Protein 7ANH (pdb70)

Organism: Campylobacter jejuni (NCBI:txid197)

Sequence (347 aa):
GMQKDSKIYIAGHSGLVGSAILNELKQQGYKNLVFKTHFELDLTNQKAVADFFEREKPEYVILAAAKAGGILANNTYRADFIYQNLMIECNVIHNAYLHKVKKLLFIASTTVYPKNATLPTSEEQMLSGDLEYTNKPYAIAKISGLMLCESYNLQYNTNFIAITPTNLYGNNDKFDLEKSHVLPGILRKMHLAKLLNEKRYEDLLNDLKFDSIEEAKNYLKKFGVDKDNVEIWGSGKPTREFLHSQDLANACLFIMNNIDFKDLKSIEIINTHLNIGPHKNITIKELAELIKNIVGFKGKLVFNLNRMQKFTDCSKIHSLGWKHKIELEDGIKMMYKWYLKEQNIRQ

Secondary structure (DSSP, 8-state):
---TTS-EEEES-SSHHHHHHHHHHHHTT---EE---TTT--TT-HHHHHHHHHHH--SEEEE-------HHHHHH-HHHHHHHHHHHHHHHHHHHHHTT-SEEEEE--GGGS-TTPPSSB-GGGTTSSPPPSTTHHHHHHHHHHHHHHHHHHHHH---EEEEEE-SEE-SS----SSS--HHHHHHHHHHHHHHHHTT-HHHHHHHHT-S-HHHHHHHHHTTTB-SSEEEEES-S--EE--EEHHHHHHHHHHHHHH--HHHH---------EEES-S--EEHHHHHHHHHHHHT--SEEEEES------B--HHHHHTT------HHHHHHHHHHHHHHHHT---

Foldseek 3Di:
DADLAAAEEEEPLPPLQNVLQVVVNVVVRRDRYHYDDCVQAVLLDLVRLLVVCVVRLGQEYEYPDAPDDDLVCLQPVVVCRQSSLLSSLCNNLVSCVVSVRQEYEYEAAPQQAAQPADPPAELVRGPVHHGDDSNVRNNVSVVVSVCSQVVCCVPPVHWYAYAHEYAEDELPFDLPCVDGDLQSNLLVLLLLLQCQLVVVVVLLCLLVVHDDPVVSQVVSVVQQHHNAEREDEAPQAAKGFYDYSNLVSVLVVCCVVQNTQVLQADVPGDSSHAYGGQQDMDTRVVSSVLSNVLSVRDHDYHYHNHDGYYGHHRVSSVVRPGHGDADPSNRSNVSVVSSCVVSVHDD

Radius of gyration: 21.81 Å; Cα contacts (8 Å, |Δi|>4): 616; chains: 1; bounding box: 42×55×60 Å

Solvent-accessible surface area: 16995 Å² total; per-residue (Å²): 79,9,112,108,106,5,45,0,3,0,1,22,28,95,41,66,30,0,41,18,0,26,87,15,0,139,129,68,18,6,165,62,30,19,79,70,54,123,199,109,15,52,20,31,66,128,155,32,0,33,66,12,0,102,203,38,88,3,52,16,0,0,1,18,14,40,83,60,41,49,137,126,19,15,65,80,105,56,76,61,2,52,125,50,2,55,53,13,3,53,7,0,0,74,6,0,67,96,27,149,13,118,9,0,0,1,9,6,28,14,25,0,18,11,136,133,23,101,73,67,11,29,6,108,36,16,116,82,36,105,23,50,130,28,39,57,16,32,0,71,0,4,20,36,0,7,81,38,1,12,51,33,7,84,130,96,136,21,30,3,2,5,0,0,4,4,64,40,5,1,46,107,24,138,19,58,24,104,143,40,131,44,1,2,11,12,1,27,17,0,0,0,0,5,0,6,40,64,143,36,48,150,27,0,40,60,2,17,149,57,130,34,65,124,96,0,85,89,65,1,123,124,17,16,2,44,108,60,46,0,36,8,102,8,45,1,150,41,11,52,2,22,2,16,11,99,3,0,0,28,0,0,2,47,0,3,43,85,1,37,14,150,61,14,99,146,202,152,41,108,11,11,5,0,0,0,0,13,59,112,38,23,30,14,96,90,0,0,83,47,0,50,112,26,0,30,6,146,14,132,22,53,36,51,138,115,196,120,104,41,45,3,20,0,59,49,0,39,92,47,56,11,130,26,147,40,83,36,79,78,0,0,90,115,0,3,134,100,6,10,170,108,26,131,9,176,98

B-factor: mean 26.18, std 12.93, range [8.2, 91.53]

InterPro domains:
  IPR001509 NAD-dependent epimerase/dehydratase [PF01370] (7-261)
  IPR028614 GDP-L-fucose synthase/GDP-L-colitose synthase [MF_00956] (4-346)
  IPR028614 GDP-L-fucose synthase/GDP-L-colitose synthase [cd05239] (6-345)
  IPR036291 NAD(P)-binding domain superfamily [SSF51735] (2-349)

Nearest PDB structures (foldseek):
  7anh-assembly1_A-2  TM=1.003E+00  e=5.321E-72  Campylobacter jejuni
  7anc-assembly1_A  TM=9.694E-01  e=5.253E-46  Campylobacter jejuni
  7m13-assembly1_A  TM=9.794E-01  e=2.958E-45  Campylobacter jejuni subsp. jejuni NCTC 11168 = ATCC 700819
  8ewu-assembly1_A  TM=8.520E-01  e=8.343E-45  Campylobacter jejuni
  8du0-assembly1_A  TM=8.940E-01  e=1.438E-29  Brucella ovis

Structure (mmCIF, N/CA/C/O backbone):
data_7ANH
#
_entry.id   7ANH
#
_cell.length_a   131.801
_cell.length_b   131.801
_cell.length_c   50.170
_cell.angle_alpha   90.000
_cell.angle_beta   90.000
_cell.angle_gamma   90.000
#
_symmetry.space_group_name_H-M   'P 42 21 2'
#
loop_
_entity.id
_entity.type
_entity.pdbx_description
1 polymer 'GDP-L-fucose synthase'
2 water water
#
loop_
_atom_site.group_PDB
_atom_site.id
_atom_site.type_symbol
_atom_site.label_atom_id
_atom_site.label_alt_id
_atom_site.label_comp_id
_atom_site.label_asym_id
_atom_site.label_entity_id
_atom_site.label_seq_id
_atom_site.pdbx_PDB_ins_code
_atom_site.Cartn_x
_atom_site.Cartn_y
_atom_site.Cartn_z
_atom_site.occupancy
_atom_site.B_iso_or_equiv
_atom_site.auth_seq_id
_atom_site.auth_comp_id
_atom_site.auth_asym_id
_atom_site.auth_atom_id
_atom_site.pdbx_PDB_model_num
ATOM 1 N N . GLY A 1 1 ? 65.943 33.034 -19.466 1.00 47.51 1 GLY A N 1
ATOM 2 C CA . GLY A 1 1 ? 66.459 32.641 -18.126 1.00 44.39 1 GLY A CA 1
ATOM 3 C C . GLY A 1 1 ? 67.415 33.670 -17.576 1.00 44.54 1 GLY A C 1
ATOM 4 O O . GLY A 1 1 ? 67.923 34.522 -18.310 1.00 43.10 1 GLY A O 1
ATOM 5 N N . MET A 1 2 ? 67.707 33.557 -16.292 1.00 38.34 2 MET A N 1
ATOM 6 C CA . MET A 1 2 ? 68.694 34.413 -15.678 1.00 36.78 2 MET A CA 1
ATOM 7 C C . MET A 1 2 ? 70.099 33.876 -15.997 1.00 41.43 2 MET A C 1
ATOM 8 O O . MET A 1 2 ? 70.324 32.692 -15.806 1.00 40.62 2 MET A O 1
ATOM 13 N N . GLN A 1 3 ? 71.038 34.751 -16.404 1.00 46.13 3 GLN A N 1
ATOM 14 C CA . GLN A 1 3 ? 72.461 34.383 -16.603 1.00 44.09 3 GLN A CA 1
ATOM 15 C C . GLN A 1 3 ? 73.153 34.435 -15.306 1.00 43.23 3 GLN A C 1
ATOM 16 O O . GLN A 1 3 ? 72.754 35.174 -14.420 1.00 41.80 3 GLN A O 1
ATOM 22 N N . LYS A 1 4 ? 74.297 33.779 -15.255 1.00 45.72 4 LYS A N 1
ATOM 23 C CA . LYS A 1 4 ? 75.077 33.628 -14.024 1.00 44.16 4 LYS A CA 1
ATOM 24 C C . LYS A 1 4 ? 75.622 34.953 -13.553 1.00 41.15 4 LYS A C 1
ATOM 25 O O . LYS A 1 4 ? 75.783 35.182 -12.346 1.00 43.56 4 LYS A O 1
ATOM 31 N N . ASP A 1 5 ? 75.919 35.818 -14.512 1.00 40.19 5 ASP A N 1
ATOM 32 C CA . ASP A 1 5 ? 76.358 37.181 -14.229 1.00 40.33 5 ASP A CA 1
ATOM 33 C C . ASP A 1 5 ? 75.236 38.214 -14.120 1.00 39.98 5 ASP A C 1
ATOM 34 O O . ASP A 1 5 ? 75.508 39.378 -13.731 1.00 41.41 5 ASP A O 1
ATOM 39 N N . SER A 1 6 ? 73.992 37.835 -14.430 1.00 38.16 6 SER A N 1
ATOM 40 C CA . SER A 1 6 ? 72.825 38.743 -14.177 1.00 35.21 6 SER A CA 1
ATOM 41 C C . SER A 1 6 ? 72.821 39.263 -12.744 1.00 30.63 6 SER A C 1
ATOM 42 O O . SER A 1 6 ? 73.101 38.529 -11.809 1.00 30.81 6 SER A O 1
ATOM 45 N N . LYS A 1 7 ? 72.499 40.543 -12.580 1.00 32.61 7 LYS A N 1
ATOM 46 C CA . LYS A 1 7 ? 72.412 41.171 -11.236 1.00 30.34 7 LYS A CA 1
ATOM 47 C C . LYS A 1 7 ? 71.016 40.912 -10.662 1.00 26.69 7 LYS A C 1
ATOM 48 O O . LYS A 1 7 ? 70.024 41.266 -11.260 1.00 25.19 7 LYS A O 1
ATOM 54 N N . ILE A 1 8 ? 70.984 40.247 -9.513 1.00 26.57 8 ILE A N 1
ATOM 55 C CA . ILE A 1 8 ? 69.779 39.716 -8.895 1.00 24.32 8 ILE A CA 1
ATOM 56 C C . ILE A 1 8 ? 69.692 40.318 -7.547 1.00 23.43 8 ILE A C 1
ATOM 57 O O . ILE A 1 8 ? 70.513 40.020 -6.730 1.00 27.31 8 ILE A O 1
ATOM 62 N N . TYR A 1 9 ? 68.694 41.153 -7.296 1.00 23.66 9 TYR A N 1
ATOM 63 C CA . TYR A 1 9 ? 68.505 41.734 -5.994 1.00 22.90 9 TYR A CA 1
ATOM 64 C C . TYR A 1 9 ? 67.575 40.800 -5.187 1.00 23.57 9 TYR A C 1
ATOM 65 O O . TYR A 1 9 ? 66.425 40.546 -5.584 1.00 24.61 9 TYR A O 1
ATOM 74 N N . ILE A 1 10 ? 68.050 40.350 -4.028 1.00 23.22 10 ILE A N 1
ATOM 75 C CA . ILE A 1 10 ? 67.218 39.597 -3.087 1.00 25.34 10 ILE A CA 1
ATOM 76 C C . ILE A 1 10 ? 66.876 40.484 -1.901 1.00 23.70 10 ILE A C 1
ATOM 77 O O . ILE A 1 10 ? 67.736 40.764 -1.083 1.00 26.83 10 ILE A O 1
ATOM 82 N N . ALA A 1 11 ? 65.612 40.922 -1.838 1.00 23.89 11 ALA A N 1
ATOM 83 C CA . ALA A 1 11 ? 65.096 41.720 -0.722 1.00 24.18 11 ALA A CA 1
ATOM 84 C C . ALA A 1 11 ? 64.569 40.795 0.369 1.00 25.55 11 ALA A C 1
ATOM 85 O O . ALA A 1 11 ? 63.725 39.939 0.067 1.00 23.52 11 ALA A O 1
ATOM 87 N N . GLY A 1 12 ? 64.972 41.044 1.622 1.00 25.48 12 GLY A N 1
ATOM 88 C CA . GLY A 1 12 ? 64.634 40.217 2.776 1.00 26.71 12 GLY A CA 1
ATOM 89 C C . GLY A 1 12 ? 65.486 38.965 2.740 1.00 31.82 12 GLY A C 1
ATOM 90 O O . GLY A 1 12 ? 64.971 37.843 2.667 1.00 32.77 12 GLY A O 1
ATOM 91 N N . HIS A 1 13 ? 66.797 39.160 2.744 1.00 32.93 13 HIS A N 1
ATOM 92 C CA . HIS A 1 13 ? 67.740 38.068 2.450 1.00 33.66 13 HIS A CA 1
ATOM 93 C C . HIS A 1 13 ? 68.135 37.257 3.676 1.00 33.38 13 HIS A C 1
ATOM 94 O O . HIS A 1 13 ? 68.777 36.209 3.534 1.00 31.51 13 HIS A O 1
ATOM 101 N N . SER A 1 14 ? 67.783 37.753 4.864 1.00 34.78 14 SER A N 1
ATOM 102 C CA . SER A 1 14 ? 68.181 37.128 6.112 1.00 36.86 14 SER A CA 1
ATOM 103 C C . SER A 1 14 ? 67.164 36.171 6.723 1.00 44.48 14 SER A C 1
ATOM 104 O O . SER A 1 14 ? 67.572 35.314 7.511 1.00 47.30 14 SER A O 1
ATOM 107 N N . GLY A 1 15 ? 65.874 36.279 6.357 1.00 42.90 15 GLY A N 1
ATOM 108 C CA . GLY A 1 15 ? 64.817 35.382 6.886 1.00 42.45 15 GLY A CA 1
ATOM 109 C C . GLY A 1 15 ? 65.070 33.964 6.425 1.00 40.42 15 GLY A C 1
ATOM 110 O O . GLY A 1 15 ? 65.970 33.768 5.630 1.00 39.44 15 GLY A O 1
ATOM 111 N N . LEU A 1 16 ? 64.301 32.988 6.922 1.00 36.84 16 LEU A N 1
ATOM 112 C CA . LEU A 1 16 ? 64.368 31.578 6.463 1.00 36.62 16 LEU A CA 1
ATOM 113 C C . LEU A 1 16 ? 64.196 31.451 4.955 1.00 30.36 16 LEU A C 1
ATOM 114 O O . LEU A 1 16 ? 64.867 30.651 4.314 1.00 30.77 16 LEU A O 1
ATOM 119 N N . VAL A 1 17 ? 63.321 32.261 4.386 1.00 27.09 17 VAL A N 1
ATOM 120 C CA . VAL A 1 17 ? 63.117 32.221 2.951 1.00 25.80 17 VAL A CA 1
ATOM 121 C C . VAL A 1 17 ? 64.290 32.785 2.159 1.00 24.98 17 VAL A C 1
ATOM 122 O O . VAL A 1 17 ? 64.819 32.119 1.296 1.00 22.30 17 VAL A O 1
ATOM 126 N N . GLY A 1 18 ? 64.641 34.040 2.465 1.00 28.53 18 GLY A N 1
ATOM 127 C CA . GLY A 1 18 ? 65.746 34.772 1.846 1.00 27.88 18 GLY A CA 1
ATOM 128 C C . GLY A 1 18 ? 67.025 33.991 1.900 1.00 29.12 18 GLY A C 1
ATOM 129 O O . GLY A 1 18 ? 67.694 33.844 0.892 1.00 30.09 18 GLY A O 1
ATOM 130 N N . SER A 1 19 ? 67.337 33.452 3.067 1.00 26.52 19 SER A N 1
ATOM 131 C CA . SER A 1 19 ? 68.509 32.584 3.248 1.00 27.41 19 SER A CA 1
ATOM 132 C C . SER A 1 19 ? 68.564 31.374 2.375 1.00 26.33 19 SER A C 1
ATOM 133 O O . SER A 1 19 ? 69.571 31.152 1.679 1.00 28.74 19 SER A O 1
ATOM 136 N N . ALA A 1 20 ? 67.512 30.566 2.429 1.00 25.32 20 ALA A N 1
ATOM 137 C CA . ALA A 1 20 ? 67.391 29.387 1.546 1.00 24.02 20 ALA A CA 1
ATOM 138 C C . ALA A 1 20 ? 67.611 29.820 0.105 1.00 20.63 20 ALA A C 1
ATOM 139 O O . ALA A 1 20 ? 68.281 29.148 -0.680 1.00 20.42 20 ALA A O 1
ATOM 141 N N . ILE A 1 21 ? 67.024 30.952 -0.259 1.00 20.54 21 ILE A N 1
ATOM 142 C CA . ILE A 1 21 ? 67.160 31.394 -1.644 1.00 24.18 21 ILE A CA 1
ATOM 143 C C . ILE A 1 21 ? 68.573 31.820 -1.994 1.00 23.26 21 ILE A C 1
ATOM 144 O O . ILE A 1 21 ? 69.043 31.544 -3.120 1.00 18.15 21 ILE A O 1
ATOM 149 N N . LEU A 1 22 ? 69.230 32.508 -1.079 1.00 26.32 22 LEU A N 1
ATOM 150 C CA . LEU A 1 22 ? 70.620 32.945 -1.348 1.00 30.46 22 LEU A CA 1
ATOM 151 C C . LEU A 1 22 ? 71.500 31.745 -1.517 1.00 30.55 22 LEU A C 1
ATOM 152 O O . LEU A 1 22 ? 72.315 31.715 -2.432 1.00 29.48 22 LEU A O 1
ATOM 157 N N . ASN A 1 23 ? 71.296 30.761 -0.648 1.00 29.42 23 ASN A N 1
ATOM 158 C CA . ASN A 1 23 ? 72.014 29.492 -0.743 1.00 30.14 23 ASN A CA 1
ATOM 159 C C . ASN A 1 23 ? 71.825 28.799 -2.082 1.00 28.39 23 ASN A C 1
ATOM 160 O O . ASN A 1 23 ? 72.776 28.375 -2.713 1.00 29.09 23 ASN A O 1
ATOM 165 N N . GLU A 1 24 ? 70.588 28.692 -2.529 1.00 23.62 24 GLU A N 1
ATOM 166 C CA . GLU A 1 24 ? 70.334 27.996 -3.754 1.00 25.00 24 GLU A CA 1
ATOM 167 C C . GLU A 1 24 ? 70.873 28.754 -4.964 1.00 23.31 24 GLU A C 1
ATOM 168 O O . GLU A 1 24 ? 71.222 28.145 -5.980 1.00 22.87 24 GLU A O 1
ATOM 174 N N . LEU A 1 25 ? 70.853 30.087 -4.899 1.00 24.83 25 LEU A N 1
ATOM 175 C CA . LEU A 1 25 ? 71.489 30.932 -5.936 1.00 24.91 25 LEU A CA 1
ATOM 176 C C . LEU A 1 25 ? 72.980 30.643 -6.022 1.00 25.95 25 LEU A C 1
ATOM 177 O O . LEU A 1 25 ? 73.504 30.447 -7.130 1.00 26.45 25 LEU A O 1
ATOM 182 N N . LYS A 1 26 ? 73.628 30.560 -4.875 1.00 28.44 26 LYS A N 1
ATOM 183 C CA . LYS A 1 26 ? 75.015 30.126 -4.837 1.00 33.33 26 LYS A CA 1
ATOM 184 C C . LYS A 1 26 ? 75.213 28.725 -5.411 1.00 33.75 26 LYS A C 1
ATOM 185 O O . LYS A 1 26 ? 75.984 28.548 -6.314 1.00 30.34 26 LYS A O 1
ATOM 191 N N . GLN A 1 27 ? 74.453 27.738 -4.944 1.00 38.37 27 GLN A N 1
ATOM 192 C CA . GLN A 1 27 ? 74.505 26.404 -5.523 1.00 34.43 27 GLN A CA 1
ATOM 193 C C . GLN A 1 27 ? 74.428 26.403 -7.066 1.00 33.49 27 GLN A C 1
ATOM 194 O O . GLN A 1 27 ? 75.137 25.656 -7.710 1.00 33.97 27 GLN A O 1
ATOM 200 N N . GLN A 1 28 ? 73.540 27.188 -7.665 1.00 30.94 28 GLN A N 1
ATOM 201 C CA . GLN A 1 28 ? 73.370 27.131 -9.101 1.00 29.27 28 GLN A CA 1
ATOM 202 C C . GLN A 1 28 ? 74.336 28.015 -9.904 1.00 31.21 28 GLN A C 1
ATOM 203 O O . GLN A 1 28 ? 74.241 28.058 -11.124 1.00 33.98 28 GLN A O 1
ATOM 209 N N . GLY A 1 29 ? 75.282 28.679 -9.251 1.00 29.16 29 GLY A N 1
ATOM 210 C CA . GLY A 1 29 ? 76.297 29.472 -9.946 1.00 33.23 29 GLY A CA 1
ATOM 211 C C . GLY A 1 29 ? 76.076 30.970 -10.102 1.00 35.97 29 GLY A C 1
ATOM 212 O O . GLY A 1 29 ? 76.788 31.630 -10.878 1.00 36.59 29 GLY A O 1
ATOM 213 N N . TYR A 1 30 ? 75.123 31.539 -9.366 1.00 33.54 30 TYR A N 1
ATOM 214 C CA . TYR A 1 30 ? 74.848 32.977 -9.495 1.00 32.74 30 TYR A CA 1
ATOM 215 C C . TYR A 1 30 ? 75.777 33.746 -8.604 1.00 33.41 30 TYR A C 1
ATOM 216 O O . TYR A 1 30 ? 75.669 33.627 -7.427 1.00 37.59 30 TYR A O 1
ATOM 225 N N . LYS A 1 31 ? 76.651 34.561 -9.184 1.00 37.40 31 LYS A N 1
ATOM 226 C CA . LYS A 1 31 ? 77.597 35.381 -8.407 1.00 44.68 31 LYS A CA 1
ATOM 227 C C . LYS A 1 31 ? 77.087 36.778 -8.139 1.00 37.28 31 LYS A C 1
ATOM 228 O O . LYS A 1 31 ? 77.315 37.318 -7.073 1.00 45.32 31 LYS A O 1
ATOM 234 N N . ASN A 1 32 ? 76.405 37.362 -9.101 1.00 34.52 32 ASN A N 1
ATOM 235 C CA . ASN A 1 32 ? 76.142 38.803 -9.086 1.00 29.68 32 ASN A CA 1
ATOM 236 C C . ASN A 1 32 ? 74.875 39.127 -8.272 1.00 27.53 32 ASN A C 1
ATOM 237 O O . ASN A 1 32 ? 73.819 39.434 -8.806 1.00 24.03 32 ASN A O 1
ATOM 242 N N . LEU A 1 33 ? 75.044 39.055 -6.954 1.00 27.91 33 LEU A N 1
ATOM 243 C CA . LEU A 1 33 ? 73.960 39.097 -5.990 1.00 28.54 33 LEU A CA 1
ATOM 244 C C . LEU A 1 33 ? 73.996 40.362 -5.176 1.00 30.74 33 LEU A C 1
ATOM 245 O O . LEU A 1 33 ? 75.024 40.632 -4.638 1.00 29.73 33 LEU A O 1
ATOM 250 N N . VAL A 1 34 ? 72.865 41.097 -5.051 1.00 31.68 34 VAL A N 1
ATOM 251 C CA . VAL A 1 34 ? 72.736 42.244 -4.151 1.00 31.21 34 VAL A CA 1
ATOM 252 C C . VAL A 1 34 ? 71.646 42.011 -3.109 1.00 31.97 34 VAL A C 1
ATOM 253 O O . VAL A 1 34 ? 70.618 41.416 -3.381 1.00 34.37 34 VAL A O 1
ATOM 257 N N . PHE A 1 35 ? 71.842 42.570 -1.928 1.00 32.08 35 PHE A N 1
ATOM 258 C CA . PHE A 1 35 ? 70.884 42.458 -0.847 1.00 30.89 35 PHE A CA 1
ATOM 259 C C . PHE A 1 35 ? 71.310 43.437 0.219 1.00 32.45 35 PHE A C 1
ATOM 260 O O . PHE A 1 35 ? 72.473 43.758 0.311 1.00 35.43 35 PHE A O 1
ATOM 268 N N . LYS A 1 36 ? 70.371 43.935 1.001 1.00 31.86 36 LYS A N 1
ATOM 269 C CA . LYS A 1 36 ? 70.668 44.887 2.056 1.00 32.07 36 LYS A CA 1
ATOM 270 C C . LYS A 1 36 ? 69.881 44.481 3.281 1.00 30.84 36 LYS A C 1
ATOM 271 O O . LYS A 1 36 ? 68.752 43.993 3.150 1.00 26.62 36 LYS A O 1
ATOM 277 N N . THR A 1 37 ? 70.442 44.764 4.451 1.00 31.44 37 THR A N 1
ATOM 278 C CA . THR A 1 37 ? 69.780 44.626 5.761 1.00 34.75 37 THR A CA 1
ATOM 279 C C . THR A 1 37 ? 68.756 45.775 5.891 1.00 33.68 37 THR A C 1
ATOM 280 O O . THR A 1 37 ? 68.838 46.737 5.113 1.00 30.91 37 THR A O 1
ATOM 284 N N . HIS A 1 38 ? 67.871 45.723 6.883 1.00 37.03 38 HIS A N 1
ATOM 285 C CA . HIS A 1 38 ? 66.947 46.855 7.146 1.00 45.06 38 HIS A CA 1
ATOM 286 C C . HIS A 1 38 ? 67.717 48.085 7.494 1.00 45.83 38 HIS A C 1
ATOM 287 O O . HIS A 1 38 ? 67.487 49.181 6.932 1.00 45.70 38 HIS A O 1
ATOM 294 N N . PHE A 1 39 ? 68.658 47.879 8.408 1.00 46.64 39 PHE A N 1
ATOM 295 C CA . PHE A 1 39 ? 69.549 48.929 8.869 1.00 44.18 39 PHE A CA 1
ATOM 296 C C . PHE A 1 39 ? 70.081 49.704 7.674 1.00 40.54 39 PHE A C 1
ATOM 297 O O . PHE A 1 39 ? 70.228 50.908 7.763 1.00 42.48 39 PHE A O 1
ATOM 305 N N . GLU A 1 40 ? 70.312 49.035 6.545 1.00 35.80 40 GLU A N 1
ATOM 306 C CA . GLU A 1 40 ? 70.833 49.664 5.370 1.00 35.61 40 GLU A CA 1
ATOM 307 C C . GLU A 1 40 ? 69.814 50.145 4.358 1.00 34.86 40 GLU A C 1
ATOM 308 O O . GLU A 1 40 ? 70.165 50.900 3.456 1.00 29.90 40 GLU A O 1
ATOM 314 N N . LEU A 1 41 ? 68.598 49.611 4.383 1.00 32.64 41 LEU A N 1
ATOM 315 C CA . LEU A 1 41 ? 67.623 49.990 3.360 1.00 31.12 41 LEU A CA 1
ATOM 316 C C . LEU A 1 41 ? 66.262 49.753 3.910 1.00 29.53 41 LEU A C 1
ATOM 317 O O . LEU A 1 41 ? 65.848 48.628 4.014 1.00 31.60 41 LEU A O 1
ATOM 322 N N . ASP A 1 42 ? 65.619 50.814 4.358 1.00 28.45 42 ASP A N 1
ATOM 323 C CA . ASP A 1 42 ? 64.247 50.744 4.781 1.00 29.65 42 ASP A CA 1
ATOM 324 C C . ASP A 1 42 ? 63.319 50.637 3.538 1.00 26.60 42 ASP A C 1
ATOM 325 O O . ASP A 1 42 ? 63.046 51.642 2.833 1.00 26.33 42 ASP A O 1
ATOM 330 N N . LEU A 1 43 ? 62.864 49.412 3.293 1.00 22.71 43 LEU A N 1
ATOM 331 C CA . LEU A 1 43 ? 61.934 49.115 2.198 1.00 26.85 43 LEU A CA 1
ATOM 332 C C . LEU A 1 43 ? 60.580 49.764 2.333 1.00 24.51 43 LEU A C 1
ATOM 333 O O . LEU A 1 43 ? 59.901 49.821 1.334 1.00 23.06 43 LEU A O 1
ATOM 338 N N . THR A 1 44 ? 60.188 50.229 3.529 1.00 26.70 44 THR A N 1
ATOM 339 C CA . THR A 1 44 ? 58.961 51.087 3.636 1.00 25.99 44 THR A CA 1
ATOM 340 C C . THR A 1 44 ? 59.192 52.550 3.150 1.00 29.18 44 THR A C 1
ATOM 341 O O . THR A 1 44 ? 58.223 53.289 2.873 1.00 31.10 44 THR A O 1
ATOM 345 N N . ASN A 1 45 ? 60.462 52.954 2.977 1.00 30.48 45 ASN A N 1
ATOM 346 C CA . ASN A 1 45 ? 60.794 54.319 2.577 1.00 30.73 45 ASN A CA 1
ATOM 347 C C . ASN A 1 45 ? 60.868 54.521 1.078 1.00 29.06 45 ASN A C 1
ATOM 348 O O . ASN A 1 45 ? 61.819 54.100 0.409 1.00 29.87 45 ASN A O 1
ATOM 353 N N . GLN A 1 46 ? 59.906 55.265 0.560 1.00 25.53 46 GLN A N 1
ATOM 354 C CA . GLN A 1 46 ? 59.727 55.381 -0.840 1.00 25.28 46 GLN A CA 1
ATOM 355 C C . GLN A 1 46 ? 60.989 55.908 -1.476 1.00 29.16 46 GLN A C 1
ATOM 356 O O . GLN A 1 46 ? 61.390 55.434 -2.525 1.00 29.79 46 GLN A O 1
ATOM 362 N N . LYS A 1 47 ? 61.621 56.912 -0.860 1.00 33.93 47 LYS A N 1
ATOM 363 C CA . LYS A 1 47 ? 62.759 57.560 -1.508 1.00 36.10 47 LYS A CA 1
ATOM 364 C C . LYS A 1 47 ? 63.967 56.599 -1.510 1.00 32.79 47 LYS A C 1
ATOM 365 O O . LYS A 1 47 ? 64.668 56.451 -2.512 1.00 31.91 47 LYS A O 1
ATOM 371 N N . ALA A 1 48 ? 64.156 55.910 -0.397 1.00 29.83 48 ALA A N 1
ATOM 372 C CA . ALA A 1 48 ? 65.291 54.988 -0.254 1.00 27.83 48 ALA A CA 1
ATOM 373 C C . ALA A 1 48 ? 65.246 53.867 -1.279 1.00 29.07 48 ALA A C 1
ATOM 374 O O . ALA A 1 48 ? 66.293 53.495 -1.851 1.00 30.46 48 ALA A O 1
ATOM 376 N N . VAL A 1 49 ? 64.033 53.363 -1.563 1.00 29.06 49 VAL A N 1
ATOM 377 C CA . VAL A 1 49 ? 63.856 52.259 -2.511 1.00 26.31 49 VAL A CA 1
ATOM 378 C C . VAL A 1 49 ? 64.069 52.768 -3.894 1.00 28.94 49 VAL A C 1
ATOM 379 O O . VAL A 1 49 ? 64.721 52.110 -4.711 1.00 29.77 49 VAL A O 1
ATOM 383 N N . ALA A 1 50 ? 63.530 53.932 -4.197 1.00 30.82 50 ALA A N 1
ATOM 384 C CA . ALA A 1 50 ? 63.759 54.486 -5.511 1.00 32.54 50 ALA A CA 1
ATOM 385 C C . ALA A 1 50 ? 65.300 54.787 -5.756 1.00 34.65 50 ALA A C 1
ATOM 386 O O . ALA A 1 50 ? 65.818 54.519 -6.868 1.00 33.85 50 ALA A O 1
ATOM 388 N N . ASP A 1 51 ? 66.006 55.270 -4.728 1.00 34.11 51 ASP A N 1
ATOM 389 C CA . ASP A 1 51 ? 67.484 55.557 -4.801 1.00 38.76 51 ASP A CA 1
ATOM 390 C C . ASP A 1 51 ? 68.340 54.290 -4.922 1.00 38.35 51 ASP A C 1
ATOM 391 O O . ASP A 1 51 ? 69.286 54.235 -5.711 1.00 35.16 51 ASP A O 1
ATOM 396 N N . PHE A 1 52 ? 67.992 53.275 -4.149 1.00 35.76 52 PHE A N 1
ATOM 397 C CA . PHE A 1 52 ? 68.511 51.937 -4.391 1.00 32.20 52 PHE A CA 1
ATOM 398 C C . PHE A 1 52 ? 68.340 51.460 -5.836 1.00 30.30 52 PHE A C 1
ATOM 399 O O . PHE A 1 52 ? 69.329 51.069 -6.478 1.00 30.39 52 PHE A O 1
ATOM 407 N N . PHE A 1 53 ? 67.130 51.491 -6.378 1.00 28.80 53 PHE A N 1
ATOM 408 C CA . PHE A 1 53 ? 66.916 50.980 -7.733 1.00 29.32 53 PHE A CA 1
ATOM 409 C C . PHE A 1 53 ? 67.643 51.850 -8.773 1.00 33.96 53 PHE A C 1
ATOM 410 O O . PHE A 1 53 ? 68.096 51.362 -9.802 1.00 35.06 53 PHE A O 1
ATOM 418 N N . GLU A 1 54 ? 67.757 53.143 -8.494 1.00 42.11 54 GLU A N 1
ATOM 419 C CA . GLU A 1 54 ? 68.500 54.069 -9.364 1.00 45.18 54 GLU A CA 1
ATOM 420 C C . GLU A 1 54 ? 69.988 53.718 -9.383 1.00 40.06 54 GLU A C 1
ATOM 421 O O . GLU A 1 54 ? 70.559 53.567 -10.432 1.00 41.23 54 GLU A O 1
ATOM 427 N N . ARG A 1 55 ? 70.591 53.542 -8.224 1.00 41.67 55 ARG A N 1
ATOM 428 C CA . ARG A 1 55 ? 72.016 53.253 -8.134 1.00 44.86 55 ARG A CA 1
ATOM 429 C C . ARG A 1 55 ? 72.421 51.863 -8.595 1.00 47.13 55 ARG A C 1
ATOM 430 O O . ARG A 1 55 ? 73.572 51.647 -8.947 1.00 51.71 55 ARG A O 1
ATOM 438 N N . GLU A 1 56 ? 71.510 50.901 -8.506 1.00 47.39 56 GLU A N 1
ATOM 439 C CA . GLU A 1 56 ? 71.847 49.488 -8.657 1.00 39.77 56 GLU A CA 1
ATOM 440 C C . GLU A 1 56 ? 71.312 48.871 -9.935 1.00 37.54 56 GLU A C 1
ATOM 441 O O . GLU A 1 56 ? 71.901 47.949 -10.491 1.00 36.31 56 GLU A O 1
ATOM 447 N N . LYS A 1 57 ? 70.188 49.360 -10.413 1.00 35.59 57 LYS A N 1
ATOM 448 C CA . LYS A 1 57 ? 69.603 48.820 -11.605 1.00 35.98 57 LYS A CA 1
ATOM 449 C C . LYS A 1 57 ? 69.578 47.267 -11.661 1.00 36.18 57 LYS A C 1
ATOM 450 O O . LYS A 1 57 ? 70.025 46.683 -12.627 1.00 36.47 57 LYS A O 1
ATOM 456 N N . PRO A 1 58 ? 69.017 46.592 -10.641 1.00 36.53 58 PRO A N 1
ATOM 457 C CA . PRO A 1 58 ? 68.936 45.096 -10.713 1.00 36.39 58 PRO A CA 1
ATOM 458 C C . PRO A 1 58 ? 68.132 44.558 -11.909 1.00 30.16 58 PRO A C 1
ATOM 459 O O . PRO A 1 58 ? 67.147 45.162 -12.330 1.00 30.23 58 PRO A O 1
ATOM 463 N N . GLU A 1 59 ? 68.612 43.485 -12.521 1.00 27.66 59 GLU A N 1
ATOM 464 C CA . GLU A 1 59 ? 67.909 42.879 -13.657 1.00 28.40 59 GLU A CA 1
ATOM 465 C C . GLU A 1 59 ? 66.731 41.997 -13.190 1.00 27.48 59 GLU A C 1
ATOM 466 O O . GLU A 1 59 ? 65.705 41.831 -13.911 1.00 23.30 59 GLU A O 1
ATOM 472 N N . TYR A 1 60 ? 66.921 41.404 -11.998 1.00 24.59 60 TYR A N 1
ATOM 473 C CA . TYR A 1 60 ? 65.966 40.444 -11.450 1.00 23.91 60 TYR A CA 1
ATOM 474 C C . TYR A 1 60 ? 65.816 40.749 -10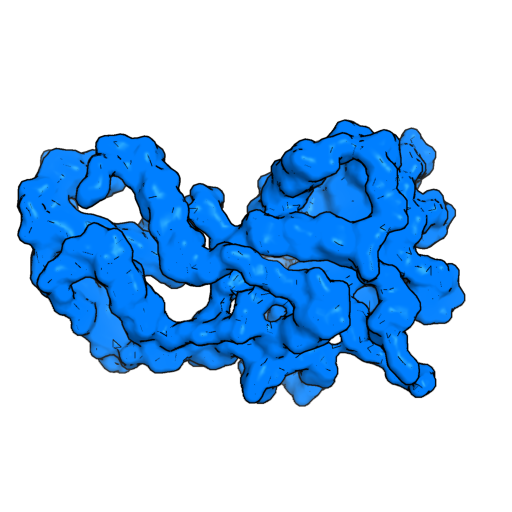.004 1.00 21.35 60 TYR A C 1
ATOM 475 O O . TYR A 1 60 ? 66.814 41.117 -9.356 1.00 18.96 60 TYR A O 1
ATOM 484 N N . VAL A 1 61 ? 64.570 40.567 -9.522 1.00 19.21 61 VAL A N 1
ATOM 485 C CA . VAL A 1 61 ? 64.222 40.865 -8.135 1.00 18.73 61 VAL A CA 1
ATOM 486 C C . VAL A 1 61 ? 63.479 39.655 -7.588 1.00 16.96 61 VAL A C 1
ATOM 487 O O . VAL A 1 61 ? 62.538 39.134 -8.203 1.00 17.51 61 VAL A O 1
ATOM 491 N N . ILE A 1 62 ? 63.883 39.304 -6.394 1.00 16.21 62 ILE A N 1
ATOM 492 C CA . ILE A 1 62 ? 63.216 38.333 -5.624 1.00 19.01 62 ILE A CA 1
ATOM 493 C C . ILE A 1 62 ? 62.854 39.005 -4.314 1.00 18.72 62 ILE A C 1
ATOM 494 O O . ILE A 1 62 ? 63.750 39.359 -3.515 1.00 19.06 62 ILE A O 1
ATOM 499 N N . LEU A 1 63 ? 61.546 39.166 -4.090 1.00 18.69 63 LEU A N 1
ATOM 500 C CA . LEU A 1 63 ? 61.037 39.954 -2.944 1.00 19.62 63 LEU A CA 1
ATOM 501 C C . LEU A 1 63 ? 60.482 38.965 -1.916 1.00 19.48 63 LEU A C 1
ATOM 502 O O . LEU A 1 63 ? 59.332 38.524 -2.012 1.00 16.61 63 LEU A O 1
ATOM 507 N N . ALA A 1 64 ? 61.325 38.662 -0.950 1.00 19.49 64 ALA A N 1
ATOM 508 C CA . ALA A 1 64 ? 61.006 37.818 0.159 1.00 22.69 64 ALA A CA 1
ATOM 509 C C . ALA A 1 64 ? 60.825 38.618 1.463 1.00 24.20 64 ALA A C 1
ATOM 510 O O . ALA A 1 64 ? 60.404 38.042 2.404 1.00 29.98 64 ALA A O 1
ATOM 512 N N . ALA A 1 65 ? 61.074 39.933 1.476 1.00 25.83 65 ALA A N 1
ATOM 513 C CA . ALA A 1 65 ? 60.992 40.812 2.665 1.00 30.26 65 ALA A CA 1
ATOM 514 C C . ALA A 1 65 ? 59.587 41.116 3.056 1.00 34.79 65 ALA A C 1
ATOM 515 O O . ALA A 1 65 ? 58.803 41.613 2.252 1.00 41.73 65 ALA A O 1
ATOM 517 N N . ALA A 1 66 ? 59.300 40.886 4.320 1.00 38.69 66 ALA A N 1
ATOM 518 C CA . ALA A 1 66 ? 57.986 41.099 4.868 1.00 37.74 66 ALA A CA 1
ATOM 519 C C . ALA A 1 66 ? 58.178 41.437 6.348 1.00 42.78 66 ALA A C 1
ATOM 520 O O . ALA A 1 66 ? 59.248 41.172 6.928 1.00 38.85 66 ALA A O 1
ATOM 522 N N . LYS A 1 67 ? 57.207 42.139 6.917 1.00 45.23 67 LYS A N 1
ATOM 523 C CA . LYS A 1 67 ? 57.013 42.177 8.350 1.00 45.40 67 LYS A CA 1
ATOM 524 C C . LYS A 1 67 ? 56.128 40.959 8.656 1.00 44.69 67 LYS A C 1
ATOM 525 O O . LYS A 1 67 ? 54.950 40.898 8.255 1.00 47.42 67 LYS A O 1
ATOM 531 N N . ALA A 1 68 ? 56.714 39.967 9.318 1.00 39.81 68 ALA A N 1
ATOM 532 C CA . ALA A 1 68 ? 56.001 38.754 9.703 1.00 36.39 68 ALA A CA 1
ATOM 533 C C . ALA A 1 68 ? 56.397 38.365 11.149 1.00 33.64 68 ALA A C 1
ATOM 534 O O . ALA A 1 68 ? 57.393 38.847 11.675 1.00 35.04 68 ALA A O 1
ATOM 536 N N . GLY A 1 69 ? 55.599 37.532 11.796 1.00 30.88 69 GLY A N 1
ATOM 537 C CA . GLY A 1 69 ? 55.900 37.068 13.159 1.00 31.88 69 GLY A CA 1
ATOM 538 C C . GLY A 1 69 ? 54.980 35.929 13.482 1.00 32.73 69 GLY A C 1
ATOM 539 O O . GLY A 1 69 ? 54.291 35.440 12.593 1.00 36.60 69 GLY A O 1
ATOM 540 N N . GLY A 1 70 ? 54.935 35.521 14.746 1.00 34.19 70 GLY A N 1
ATOM 541 C CA . GLY A 1 70 ? 54.076 34.429 15.170 1.00 34.36 70 GLY A CA 1
ATOM 542 C C . GLY A 1 70 ? 52.641 34.837 15.388 1.00 36.11 70 GLY A C 1
ATOM 543 O O . GLY A 1 70 ? 52.266 35.963 15.106 1.00 34.47 70 GLY A O 1
ATOM 544 N N . ILE A 1 71 ? 51.818 33.901 15.841 1.00 36.49 71 ILE A N 1
ATOM 545 C CA . ILE A 1 71 ? 50.408 34.210 16.102 1.00 44.84 71 ILE A CA 1
ATOM 546 C C . ILE A 1 71 ? 50.232 35.521 16.936 1.00 46.12 71 ILE A C 1
ATOM 547 O O . ILE A 1 71 ? 49.437 36.391 16.580 1.00 45.70 71 ILE A O 1
ATOM 552 N N . LEU A 1 72 ? 51.035 35.662 17.995 1.00 47.06 72 LEU A N 1
ATOM 553 C CA . LEU A 1 72 ? 50.935 36.766 18.926 1.00 45.89 72 LEU A CA 1
ATOM 554 C C . LEU A 1 72 ? 51.289 38.088 18.257 1.00 43.60 72 LEU A C 1
ATOM 555 O O . LEU A 1 72 ? 50.617 39.099 18.480 1.00 46.69 72 LEU A O 1
ATOM 560 N N . ALA A 1 73 ? 52.366 38.104 17.486 1.00 38.15 73 ALA A N 1
ATOM 561 C CA . ALA A 1 73 ? 52.821 39.362 16.904 1.00 41.66 73 ALA A CA 1
ATOM 562 C C . ALA A 1 73 ? 51.783 39.858 15.902 1.00 39.31 73 ALA A C 1
ATOM 563 O O . ALA A 1 73 ? 51.496 41.044 15.879 1.00 36.65 73 ALA A O 1
ATOM 565 N N . ASN A 1 74 ? 51.236 38.933 15.103 1.00 34.93 74 ASN A N 1
ATOM 566 C CA . ASN A 1 74 ? 50.216 39.235 14.077 1.00 35.67 74 ASN A CA 1
ATOM 567 C C . ASN A 1 74 ? 48.927 39.839 14.664 1.00 38.40 74 ASN A C 1
ATOM 568 O O . ASN A 1 74 ? 48.234 40.640 14.015 1.00 37.70 74 ASN A O 1
ATOM 573 N N . ASN A 1 75 ? 48.608 39.377 15.864 1.00 40.18 75 ASN A N 1
ATOM 574 C CA . ASN A 1 75 ? 47.433 39.779 16.588 1.00 46.12 75 ASN A CA 1
ATOM 575 C C . ASN A 1 75 ? 47.687 40.991 17.465 1.00 42.03 75 ASN A C 1
ATOM 576 O O . ASN A 1 75 ? 46.770 41.648 17.870 1.00 44.00 75 ASN A O 1
ATOM 581 N N . THR A 1 76 ? 48.936 41.324 17.716 1.00 35.23 76 THR A N 1
ATOM 582 C CA . THR A 1 76 ? 49.250 42.535 18.443 1.00 34.09 76 THR A CA 1
ATOM 583 C C . THR A 1 76 ? 49.475 43.672 17.467 1.00 32.56 76 THR A C 1
ATOM 584 O O . THR A 1 76 ? 48.714 44.672 17.468 1.00 35.82 76 THR A O 1
ATOM 588 N N . TYR A 1 77 ? 50.427 43.470 16.560 1.00 27.41 77 TYR A N 1
ATOM 589 C CA . TYR A 1 77 ? 50.922 44.521 15.693 1.00 32.38 77 TYR A CA 1
ATOM 590 C C . TYR A 1 77 ? 50.158 44.595 14.379 1.00 30.32 77 TYR A C 1
ATOM 591 O O . TYR A 1 77 ? 50.750 44.583 13.306 1.00 29.56 77 TYR A O 1
ATOM 600 N N . ARG A 1 78 ? 48.848 44.771 14.486 1.00 27.67 78 ARG A N 1
ATOM 601 C CA . ARG A 1 78 ? 47.983 44.613 13.317 1.00 28.21 78 ARG A CA 1
ATOM 602 C C . ARG A 1 78 ? 48.226 45.742 12.307 1.00 26.82 78 ARG A C 1
ATOM 603 O O . ARG A 1 78 ? 48.370 45.479 11.122 1.00 31.39 78 ARG A O 1
ATOM 611 N N . ALA A 1 79 ? 48.321 46.977 12.777 1.00 24.23 79 ALA A N 1
ATOM 612 C CA . ALA A 1 79 ? 48.646 48.121 11.905 1.00 23.99 79 ALA A CA 1
ATOM 613 C C . ALA A 1 79 ? 50.034 47.954 11.229 1.00 22.10 79 ALA A C 1
ATOM 614 O O . ALA A 1 79 ? 50.176 48.174 10.023 1.00 21.63 79 ALA A O 1
ATOM 616 N N . ASP A 1 80 ? 51.049 47.583 12.000 1.00 21.95 80 ASP A N 1
ATOM 617 C CA . ASP A 1 80 ? 52.417 47.428 11.426 1.00 22.13 80 ASP A CA 1
ATOM 618 C C . ASP A 1 80 ? 52.440 46.327 10.402 1.00 21.62 80 ASP A C 1
ATOM 619 O O . ASP A 1 80 ? 52.996 46.523 9.357 1.00 24.09 80 ASP A O 1
ATOM 624 N N . PHE A 1 81 ? 51.730 45.231 10.663 1.00 22.93 81 PHE A N 1
ATOM 625 C CA . PHE A 1 81 ? 51.683 44.123 9.729 1.00 25.57 81 PHE A CA 1
ATOM 626 C C . PHE A 1 81 ? 50.953 44.409 8.408 1.00 25.88 81 PHE A C 1
ATOM 627 O O . PHE A 1 81 ? 51.291 43.786 7.374 1.00 25.70 81 PHE A O 1
ATOM 635 N N . ILE A 1 82 ? 50.021 45.356 8.376 1.00 22.05 82 ILE A N 1
ATOM 636 C CA . ILE A 1 82 ? 49.402 45.678 7.064 1.00 21.32 82 ILE A CA 1
ATOM 637 C C . ILE A 1 82 ? 50.126 46.828 6.407 1.00 19.41 82 ILE A C 1
ATOM 638 O O . ILE A 1 82 ? 50.481 46.769 5.211 1.00 18.37 82 ILE A O 1
ATOM 643 N N . TYR A 1 83 ? 50.390 47.882 7.181 1.00 18.49 83 TYR A N 1
ATOM 644 C CA . TYR A 1 83 ? 51.019 49.071 6.616 1.00 19.33 83 TYR A CA 1
ATOM 645 C C . TYR A 1 83 ? 52.418 48.748 6.065 1.00 21.05 83 TYR A C 1
ATOM 646 O O . TYR A 1 83 ? 52.775 49.174 4.973 1.00 20.63 83 TYR A O 1
ATOM 655 N N . GLN A 1 84 ? 53.238 48.009 6.809 1.00 23.20 84 GLN A N 1
ATOM 656 C CA . GLN A 1 84 ? 54.666 47.867 6.332 1.00 23.71 84 GLN A CA 1
ATOM 657 C C . GLN A 1 84 ? 54.735 47.001 5.115 1.00 21.69 84 GLN A C 1
ATOM 658 O O . GLN A 1 84 ? 55.443 47.345 4.193 1.00 21.97 84 GLN A O 1
ATOM 664 N N . ASN A 1 85 ? 53.924 45.924 5.096 1.00 18.65 85 ASN A N 1
ATOM 665 C CA . ASN A 1 85 ? 53.894 45.031 3.991 1.00 18.62 85 ASN A CA 1
ATOM 666 C C . ASN A 1 85 ? 53.331 45.733 2.747 1.00 17.27 85 ASN A C 1
ATOM 667 O O . ASN A 1 85 ? 53.900 45.590 1.648 1.00 16.60 85 ASN A O 1
ATOM 672 N N . LEU A 1 86 ? 52.234 46.498 2.903 1.00 16.95 86 LEU A N 1
ATOM 673 C CA . LEU A 1 86 ? 51.715 47.255 1.798 1.00 15.90 86 LEU A CA 1
ATOM 674 C C . LEU A 1 86 ? 52.824 48.163 1.278 1.00 14.23 86 LEU A C 1
ATOM 675 O O . LEU A 1 86 ? 53.051 48.235 0.063 1.00 13.47 86 LEU A O 1
ATOM 680 N N . MET A 1 87 ? 53.498 48.865 2.151 1.00 15.88 87 MET A N 1
ATOM 681 C CA . MET A 1 87 ? 54.575 49.785 1.671 1.00 18.55 87 MET A CA 1
ATOM 682 C C . MET A 1 87 ? 55.774 49.079 0.978 1.00 19.97 87 MET A C 1
ATOM 683 O O . MET A 1 87 ? 56.274 49.519 -0.083 1.00 19.00 87 MET A O 1
ATOM 688 N N . ILE A 1 88 ? 56.210 47.969 1.558 1.00 21.66 88 ILE A N 1
ATOM 689 C CA . ILE A 1 88 ? 57.356 47.183 0.986 1.00 22.04 88 ILE A CA 1
ATOM 690 C C . ILE A 1 88 ? 56.951 46.717 -0.413 1.00 21.79 88 ILE A C 1
ATOM 691 O O . ILE A 1 88 ? 57.664 46.960 -1.401 1.00 22.67 88 ILE A O 1
ATOM 696 N N . GLU A 1 89 ? 55.749 46.137 -0.478 1.00 19.71 89 GLU A N 1
ATOM 697 C CA . GLU A 1 89 ? 55.212 45.682 -1.707 1.00 18.15 89 GLU A CA 1
ATOM 698 C C . GLU A 1 89 ? 55.090 46.753 -2.768 1.00 18.94 89 GLU A C 1
ATOM 699 O O . GLU A 1 89 ? 55.531 46.528 -3.909 1.00 20.30 89 GLU A O 1
ATOM 705 N N . CYS A 1 90 ? 54.445 47.871 -2.442 1.00 20.35 90 CYS A N 1
ATOM 706 C CA . CYS A 1 90 ? 54.239 48.920 -3.425 1.00 18.86 90 CYS A CA 1
ATOM 707 C C . CYS A 1 90 ? 55.578 49.508 -3.874 1.00 19.16 90 CYS A C 1
ATOM 708 O O . CYS A 1 90 ? 55.775 49.751 -5.056 1.00 18.94 90 CYS A O 1
ATOM 711 N N . ASN A 1 91 ? 56.480 49.785 -2.950 1.00 18.41 91 ASN A N 1
ATOM 712 C CA . ASN A 1 91 ? 57.763 50.482 -3.314 1.00 19.63 91 ASN A CA 1
ATOM 713 C C . ASN A 1 91 ? 58.617 49.608 -4.274 1.00 20.77 91 ASN A C 1
ATOM 714 O O . ASN A 1 91 ? 59.064 50.106 -5.310 1.00 20.60 91 ASN A O 1
ATOM 719 N N . VAL A 1 92 ? 58.770 48.297 -3.936 1.00 19.73 92 VAL A N 1
ATOM 720 C CA . VAL A 1 92 ? 59.662 47.399 -4.646 1.00 18.73 92 VAL A CA 1
ATOM 721 C C . VAL A 1 92 ? 58.993 47.062 -5.968 1.00 18.27 92 VAL A C 1
ATOM 722 O O . VAL A 1 92 ? 59.630 47.127 -7.017 1.00 18.10 92 VAL A O 1
ATOM 726 N N . ILE A 1 93 ? 57.693 46.751 -5.953 1.00 19.59 93 ILE A N 1
ATOM 727 C CA . ILE A 1 93 ? 57.071 46.300 -7.186 1.00 19.58 93 ILE A CA 1
ATOM 728 C C . ILE A 1 93 ? 57.019 47.480 -8.167 1.00 20.69 93 ILE A C 1
ATOM 729 O O . ILE A 1 93 ? 57.280 47.316 -9.399 1.00 19.44 93 ILE A O 1
ATOM 734 N N . HIS A 1 94 ? 56.662 48.665 -7.657 1.00 22.40 94 HIS A N 1
ATOM 735 C CA . HIS A 1 94 ? 56.518 49.842 -8.563 1.00 23.12 94 HIS A CA 1
ATOM 736 C C . HIS A 1 94 ? 57.838 50.268 -9.168 1.00 22.18 94 HIS A C 1
ATOM 737 O O . HIS A 1 94 ? 57.921 50.520 -10.367 1.00 23.48 94 HIS A O 1
ATOM 744 N N . ASN A 1 95 ? 58.851 50.365 -8.324 1.00 24.80 95 ASN A N 1
ATOM 745 C CA . ASN A 1 95 ? 60.207 50.708 -8.781 1.00 27.82 95 ASN A CA 1
ATOM 746 C C . ASN A 1 95 ? 60.839 49.759 -9.775 1.00 26.73 95 ASN A C 1
ATOM 747 O O . ASN A 1 95 ? 61.516 50.182 -10.737 1.00 25.01 95 ASN A O 1
ATOM 752 N N . ALA A 1 96 ? 60.500 48.484 -9.622 1.00 29.79 96 ALA A N 1
ATOM 753 C CA . ALA A 1 96 ? 60.925 47.492 -10.558 1.00 27.42 96 ALA A CA 1
ATOM 754 C C . ALA A 1 96 ? 60.318 47.719 -11.909 1.00 27.94 96 ALA A C 1
ATOM 755 O O . ALA A 1 96 ? 60.974 47.473 -12.941 1.00 26.31 96 ALA A O 1
ATOM 757 N N . TYR A 1 97 ? 59.045 48.089 -11.950 1.00 26.14 97 TYR A N 1
ATOM 758 C CA . TYR A 1 97 ? 58.447 48.413 -13.265 1.00 28.47 97 TYR A CA 1
ATOM 759 C C . TYR A 1 97 ? 59.191 49.674 -13.864 1.00 28.19 97 TYR A C 1
ATOM 760 O O . TYR A 1 97 ? 59.628 49.682 -15.029 1.00 22.51 97 TYR A O 1
ATOM 769 N N . LEU A 1 98 ? 59.323 50.692 -13.017 1.00 29.38 98 LEU A N 1
ATOM 770 C CA . LEU A 1 98 ? 59.965 51.977 -13.369 1.00 31.87 98 LEU A CA 1
ATOM 771 C C . LEU A 1 98 ? 61.408 51.784 -13.809 1.00 33.81 98 LEU A C 1
ATOM 772 O O . LEU A 1 98 ? 61.840 52.418 -14.770 1.00 32.58 98 LEU A O 1
ATOM 777 N N . HIS A 1 99 ? 62.126 50.884 -13.140 1.00 33.87 99 HIS A N 1
ATOM 778 C CA . HIS A 1 99 ? 63.526 50.662 -13.475 1.00 33.52 99 HIS A CA 1
ATOM 779 C C . HIS A 1 99 ? 63.741 49.529 -14.459 1.00 34.35 99 HIS A C 1
ATOM 780 O O . HIS A 1 99 ? 64.871 49.143 -14.712 1.00 37.81 99 HIS A O 1
ATOM 787 N N . LYS A 1 100 ? 62.659 49.004 -15.034 1.00 33.06 100 LYS A N 1
ATOM 788 C CA . LYS A 1 100 ? 62.728 48.017 -16.115 1.00 32.89 100 LYS A CA 1
ATOM 789 C C . LYS A 1 100 ? 63.378 46.702 -15.694 1.00 31.68 100 LYS A C 1
ATOM 790 O O . LYS A 1 100 ? 64.070 46.047 -16.505 1.00 32.43 100 LYS A O 1
ATOM 796 N N . VAL A 1 101 ? 63.196 46.309 -14.430 1.00 26.79 101 VAL A N 1
ATOM 797 C CA . VAL A 1 101 ? 63.528 44.939 -13.980 1.00 27.03 101 VAL A CA 1
ATOM 798 C C . VAL A 1 101 ? 63.011 43.902 -15.001 1.00 26.29 101 VAL A C 1
ATOM 799 O O . VAL A 1 101 ? 61.930 44.044 -15.527 1.00 24.51 101 VAL A O 1
ATOM 803 N N . LYS A 1 102 ? 63.818 42.904 -15.350 1.00 27.08 102 LYS A N 1
ATOM 804 C CA . LYS A 1 102 ? 63.381 41.910 -16.348 1.00 29.40 102 LYS A CA 1
ATOM 805 C C . LYS A 1 102 ? 62.322 40.982 -15.781 1.00 26.06 102 LYS A C 1
ATOM 806 O O . LYS A 1 102 ? 61.372 40.707 -16.474 1.00 28.92 102 LYS A O 1
ATOM 812 N N . LYS A 1 103 ? 62.467 40.547 -14.522 1.00 22.09 103 LYS A N 1
ATOM 813 C CA . LYS A 1 103 ? 61.506 39.603 -13.874 1.00 23.39 103 LYS A CA 1
ATOM 814 C C . LYS A 1 103 ? 61.586 39.744 -12.379 1.00 18.92 103 LYS A C 1
ATOM 815 O O . LYS A 1 103 ? 62.652 40.007 -11.836 1.00 20.42 103 LYS A O 1
ATOM 821 N N . LEU A 1 104 ? 60.417 39.696 -11.749 1.00 18.21 104 LEU A N 1
ATOM 822 C CA . LEU A 1 104 ? 60.310 39.822 -10.300 1.00 16.22 104 LEU A CA 1
ATOM 823 C C . LEU A 1 104 ? 59.582 38.638 -9.755 1.00 15.62 104 LEU A C 1
ATOM 824 O O . LEU A 1 104 ? 58.656 38.184 -10.368 1.00 15.18 104 LEU A O 1
ATOM 829 N N . LEU A 1 105 ? 60.008 38.160 -8.592 1.00 15.78 105 LEU A N 1
ATOM 830 C CA . LEU A 1 105 ? 59.289 37.114 -7.915 1.00 16.46 105 LEU A CA 1
ATOM 831 C C . LEU A 1 105 ? 58.888 37.687 -6.586 1.00 15.06 105 LEU A C 1
ATOM 832 O O . LEU A 1 105 ? 59.731 38.144 -5.902 1.00 14.30 105 LEU A O 1
ATOM 837 N N . PHE A 1 106 ? 57.613 37.508 -6.223 1.00 14.39 106 PHE A N 1
ATOM 838 C CA . PHE A 1 106 ? 57.046 37.960 -4.957 1.00 14.15 106 PHE A CA 1
ATOM 839 C C . PHE A 1 106 ? 56.584 36.799 -4.190 1.00 14.02 106 PHE A C 1
ATOM 840 O O . PHE A 1 106 ? 55.767 36.017 -4.655 1.00 12.99 106 PHE A O 1
ATOM 848 N N . ILE A 1 107 ? 57.100 36.693 -2.990 1.00 14.73 107 ILE A N 1
ATOM 849 C CA . ILE A 1 107 ? 56.826 35.520 -2.176 1.00 16.29 107 ILE A CA 1
ATOM 850 C C . ILE A 1 107 ? 55.866 35.844 -1.080 1.00 15.40 107 ILE A C 1
ATOM 851 O O . ILE A 1 107 ? 56.218 36.565 -0.187 1.00 16.66 107 ILE A O 1
ATOM 856 N N . ALA A 1 108 ? 54.655 35.321 -1.206 1.00 14.57 108 ALA A N 1
ATOM 857 C CA . ALA A 1 108 ? 53.637 35.381 -0.214 1.00 14.56 108 ALA A CA 1
ATOM 858 C C . ALA A 1 108 ? 53.477 34.013 0.429 1.00 15.29 108 ALA A C 1
ATOM 859 O O . ALA A 1 108 ? 54.468 33.362 0.718 1.00 17.44 108 ALA A O 1
ATOM 861 N N . SER A 1 109 ? 52.245 33.549 0.670 1.00 15.62 109 SER A N 1
ATOM 862 C CA . SER A 1 109 ? 52.065 32.298 1.293 1.00 15.36 109 SER A CA 1
ATOM 863 C C . SER A 1 109 ? 50.616 31.879 1.178 1.00 16.43 109 SER A C 1
ATOM 864 O O . SER A 1 109 ? 49.715 32.660 0.760 1.00 18.15 109 SER A O 1
ATOM 867 N N . THR A 1 110 ? 50.341 30.675 1.637 1.00 15.81 110 THR A N 1
ATOM 868 C CA . THR A 1 110 ? 48.967 30.200 1.651 1.00 16.12 110 THR A CA 1
ATOM 869 C C . THR A 1 110 ? 48.091 30.943 2.659 1.00 17.36 110 THR A C 1
ATOM 870 O O . THR A 1 110 ? 46.901 30.654 2.731 1.00 15.77 110 THR A O 1
ATOM 874 N N . THR A 1 111 ? 48.656 31.941 3.360 1.00 18.47 111 THR A N 1
ATOM 875 C CA . THR A 1 111 ? 47.858 32.858 4.217 1.00 22.09 111 THR A CA 1
ATOM 876 C C . THR A 1 111 ? 46.769 33.583 3.440 1.00 21.17 111 THR A C 1
ATOM 877 O O . THR A 1 111 ? 45.820 34.095 4.056 1.00 20.72 111 THR A O 1
ATOM 881 N N . VAL A 1 112 ? 46.914 33.633 2.099 1.00 18.97 112 VAL A N 1
ATOM 882 C CA . VAL A 1 112 ? 45.927 34.316 1.230 1.00 17.97 112 VAL A CA 1
ATOM 883 C C . VAL A 1 112 ? 44.597 33.586 1.063 1.00 17.46 112 VAL A C 1
ATOM 884 O O . VAL A 1 112 ? 43.627 34.155 0.473 1.00 14.57 112 VAL A O 1
ATOM 888 N N . TYR A 1 113 ? 44.524 32.337 1.562 1.00 16.39 113 TYR A N 1
ATOM 889 C CA . TYR A 1 113 ? 43.346 31.523 1.254 1.00 16.88 113 TYR A CA 1
ATOM 890 C C . TYR A 1 113 ? 42.297 31.575 2.364 1.00 17.90 113 TYR A C 1
ATOM 891 O O . TYR A 1 113 ? 42.666 31.812 3.548 1.00 18.72 113 TYR A O 1
ATOM 900 N N . PRO A 1 114 ? 41.015 31.344 1.994 1.00 16.53 114 PRO A N 1
ATOM 901 C CA . PRO A 1 114 ? 39.977 31.369 3.021 1.00 18.96 114 PRO A CA 1
ATOM 902 C C . PRO A 1 114 ? 40.225 30.276 4.078 1.00 22.51 114 PRO A C 1
ATOM 903 O O . PRO A 1 114 ? 40.796 29.219 3.799 1.00 25.35 114 PRO A O 1
ATOM 907 N N . LYS A 1 115 ? 39.812 30.564 5.293 1.00 25.75 115 LYS A N 1
ATOM 908 C CA . LYS A 1 115 ? 39.953 29.670 6.416 1.00 26.94 115 LYS A CA 1
ATOM 909 C C . LYS A 1 115 ? 39.101 28.376 6.218 1.00 27.99 115 LYS A C 1
ATOM 910 O O . LYS A 1 115 ? 39.520 27.318 6.624 1.00 33.51 115 LYS A O 1
ATOM 916 N N . ASN A 1 116 ? 37.940 28.454 5.589 1.00 25.85 116 ASN A N 1
ATOM 917 C CA . ASN A 1 116 ? 37.114 27.293 5.358 1.00 30.60 116 ASN A CA 1
ATOM 918 C C . ASN A 1 116 ? 37.136 26.826 3.892 1.00 31.37 116 ASN A C 1
ATOM 919 O O . ASN A 1 116 ? 36.137 26.241 3.405 1.00 29.58 116 ASN A O 1
ATOM 924 N N . ALA A 1 117 ? 38.261 27.061 3.177 1.00 28.03 117 ALA A N 1
ATOM 925 C CA . ALA A 1 117 ? 38.352 26.681 1.735 1.00 26.49 117 ALA A CA 1
ATOM 926 C C . ALA A 1 117 ? 38.265 25.176 1.585 1.00 26.04 117 ALA A C 1
ATOM 927 O O . ALA A 1 117 ? 38.601 24.437 2.510 1.00 23.68 117 ALA A O 1
ATOM 929 N N . THR A 1 118 ? 37.746 24.682 0.488 1.00 26.98 118 THR A N 1
ATOM 930 C CA . THR A 1 118 ? 37.719 23.225 0.346 1.00 29.28 118 THR A CA 1
ATOM 931 C C . THR A 1 118 ? 39.087 22.695 -0.103 1.00 28.23 118 THR A C 1
ATOM 932 O O . THR A 1 118 ? 39.909 23.434 -0.668 1.00 27.24 118 THR A O 1
ATOM 936 N N . LEU A 1 119 ? 39.327 21.452 0.258 1.00 27.19 119 LEU A N 1
ATOM 937 C CA . LEU A 1 119 ? 40.568 20.772 0.001 1.00 31.00 119 LEU A CA 1
ATOM 938 C C . LEU A 1 119 ? 40.380 19.885 -1.222 1.00 29.53 119 LEU A C 1
ATOM 939 O O . LEU A 1 119 ? 39.301 19.396 -1.432 1.00 28.61 119 LEU A O 1
ATOM 944 N N . PRO A 1 120 ? 41.398 19.680 -2.040 1.00 28.35 120 PRO A N 1
ATOM 945 C CA . PRO A 1 120 ? 42.600 20.506 -2.069 1.00 27.74 120 PRO A CA 1
ATOM 946 C C . PRO A 1 120 ? 42.341 21.969 -2.577 1.00 24.23 120 PRO A C 1
ATOM 947 O O . PRO A 1 120 ? 41.490 22.223 -3.441 1.00 20.77 120 PRO A O 1
ATOM 951 N N . THR A 1 121 ? 43.148 22.901 -2.075 1.00 21.52 121 THR A N 1
ATOM 952 C CA . THR A 1 121 ? 42.920 24.322 -2.266 1.00 19.69 121 THR A CA 1
ATOM 953 C C . THR A 1 121 ? 43.722 24.839 -3.442 1.00 19.08 121 THR A C 1
ATOM 954 O O . THR A 1 121 ? 44.949 25.081 -3.356 1.00 15.35 121 THR A O 1
ATOM 958 N N . SER A 1 122 ? 43.040 25.019 -4.568 1.00 18.30 122 SER A N 1
ATOM 959 C CA . SER A 1 122 ? 43.742 25.551 -5.733 1.00 19.13 122 SER A CA 1
ATOM 960 C C . SER A 1 122 ? 43.799 27.086 -5.670 1.00 18.84 122 SER A C 1
ATOM 961 O O . SER A 1 122 ? 43.064 27.698 -4.903 1.00 18.13 122 SER A O 1
ATOM 964 N N . GLU A 1 123 ? 44.682 27.674 -6.473 1.00 16.44 123 GLU A N 1
ATOM 965 C CA . GLU A 1 123 ? 44.775 29.105 -6.650 1.00 16.88 123 GLU A CA 1
ATOM 966 C C . GLU A 1 123 ? 43.424 29.712 -6.966 1.00 17.90 123 GLU A C 1
ATOM 967 O O . GLU A 1 123 ? 43.214 30.836 -6.558 1.00 18.34 123 GLU A O 1
ATOM 973 N N . GLU A 1 124 ? 42.530 28.971 -7.637 1.00 18.36 124 GLU A N 1
ATOM 974 C CA . GLU A 1 124 ? 41.183 29.479 -7.969 1.00 20.43 124 GLU A CA 1
ATOM 975 C C . GLU A 1 124 ? 40.262 29.697 -6.756 1.00 21.17 124 GLU A C 1
ATOM 976 O O . GLU A 1 124 ? 39.299 30.377 -6.824 1.00 17.96 124 GLU A O 1
ATOM 982 N N . GLN A 1 125 ? 40.619 29.175 -5.612 1.00 21.47 125 GLN A N 1
ATOM 983 C CA . GLN A 1 125 ? 39.859 29.441 -4.433 1.00 22.25 125 GLN A CA 1
ATOM 984 C C . GLN A 1 125 ? 40.190 30.730 -3.678 1.00 20.03 125 GLN A C 1
ATOM 985 O O . GLN A 1 125 ? 39.518 31.045 -2.690 1.00 19.32 125 GLN A O 1
ATOM 991 N N . MET A 1 126 ? 41.163 31.511 -4.160 1.00 20.99 126 MET A N 1
ATOM 992 C CA . MET A 1 126 ? 41.463 32.759 -3.523 1.00 19.30 126 MET A CA 1
ATOM 993 C C . MET A 1 126 ? 40.191 33.661 -3.461 1.00 19.33 126 MET A C 1
ATOM 994 O O . MET A 1 126 ? 39.505 33.812 -4.466 1.00 15.40 126 MET A O 1
ATOM 999 N N . LEU A 1 127 ? 39.910 34.207 -2.273 1.00 17.88 127 LEU A N 1
ATOM 1000 C CA . LEU A 1 127 ? 38.785 35.176 -2.050 1.00 19.38 127 LEU A CA 1
ATOM 1001 C C . LEU A 1 127 ? 37.410 34.514 -2.068 1.00 20.81 127 LEU A C 1
ATOM 1002 O O . LEU A 1 127 ? 36.368 35.209 -2.036 1.00 22.27 127 LEU A O 1
ATOM 1007 N N . SER A 1 128 ? 37.368 33.183 -1.987 1.00 19.59 128 SER A N 1
ATOM 1008 C CA . SER A 1 128 ? 36.080 32.515 -2.107 1.00 21.06 128 SER A CA 1
ATOM 1009 C C . SER A 1 128 ? 35.412 32.486 -0.739 1.00 21.08 128 SER A C 1
ATOM 1010 O O . SER A 1 128 ? 34.296 31.995 -0.632 1.00 20.34 128 SER A O 1
ATOM 1013 N N . GLY A 1 129 ? 36.075 33.044 0.286 1.00 18.95 129 GLY A N 1
ATOM 1014 C CA . GLY A 1 129 ? 35.517 33.079 1.626 1.00 19.14 129 GLY A CA 1
ATOM 1015 C C . GLY A 1 129 ? 36.428 33.824 2.560 1.00 19.28 129 GLY A C 1
ATOM 1016 O O . GLY A 1 129 ? 37.547 34.289 2.162 1.00 22.95 129 GLY A O 1
ATOM 1017 N N . ASP A 1 130 ? 35.975 34.002 3.784 1.00 17.04 130 ASP A N 1
ATOM 1018 C CA . ASP A 1 130 ? 36.620 34.908 4.676 1.00 17.69 130 ASP A CA 1
ATOM 1019 C C . ASP A 1 130 ? 37.953 34.406 5.248 1.00 17.89 130 ASP A C 1
ATOM 1020 O O . ASP A 1 130 ? 38.201 33.214 5.325 1.00 18.52 130 ASP A O 1
ATOM 1025 N N . LEU A 1 131 ? 38.820 35.337 5.671 1.00 17.63 131 LEU A N 1
ATOM 1026 C CA . LEU A 1 131 ? 40.102 35.006 6.223 1.00 18.57 131 LEU A CA 1
ATOM 1027 C C . LEU A 1 131 ? 40.040 34.811 7.725 1.00 21.53 131 LEU A C 1
ATOM 1028 O O . LEU A 1 131 ? 39.164 35.343 8.377 1.00 21.97 131 LEU A O 1
ATOM 1033 N N . GLU A 1 132 ? 41.018 34.058 8.233 1.00 24.66 132 GLU A N 1
ATOM 1034 C CA . GLU A 1 132 ? 41.319 33.896 9.663 1.00 26.29 132 GLU A CA 1
ATOM 1035 C C . GLU A 1 132 ? 41.563 35.278 10.224 1.00 26.47 132 GLU A C 1
ATOM 1036 O O . GLU A 1 132 ? 42.210 36.137 9.603 1.00 23.96 132 GLU A O 1
ATOM 1042 N N . TYR A 1 133 ? 40.996 35.490 11.412 1.00 27.39 133 TYR A N 1
ATOM 1043 C CA . TYR A 1 133 ? 41.083 36.754 12.096 1.00 26.70 133 TYR A CA 1
ATOM 1044 C C . TYR A 1 133 ? 42.509 37.145 12.437 1.00 24.04 133 TYR A C 1
ATOM 1045 O O . TYR A 1 133 ? 42.881 38.294 12.267 1.00 25.49 133 TYR A O 1
ATOM 1054 N N . THR A 1 134 ? 43.290 36.220 12.989 1.00 24.78 134 THR A N 1
ATOM 1055 C CA . THR A 1 134 ? 44.526 36.616 13.667 1.00 28.08 134 THR A CA 1
ATOM 1056 C C . THR A 1 134 ? 45.618 37.177 12.763 1.00 27.69 134 THR A C 1
ATOM 1057 O O . THR A 1 134 ? 46.447 37.962 13.203 1.00 31.65 134 THR A O 1
ATOM 1061 N N . ASN A 1 135 ? 45.611 36.774 11.511 1.00 29.51 135 ASN A N 1
ATOM 1062 C CA . ASN A 1 135 ? 46.606 37.240 10.537 1.00 33.09 135 ASN A CA 1
ATOM 1063 C C . ASN A 1 135 ? 45.959 38.036 9.392 1.00 27.05 135 ASN A C 1
ATOM 1064 O O . ASN A 1 135 ? 46.588 38.262 8.358 1.00 24.29 135 ASN A O 1
ATOM 1069 N N . LYS A 1 136 ? 44.697 38.438 9.602 1.00 25.71 136 LYS A N 1
ATOM 1070 C CA . LYS A 1 136 ? 43.902 39.100 8.618 1.00 23.03 136 LYS A CA 1
ATOM 1071 C C . LYS A 1 136 ? 44.611 40.304 8.008 1.00 20.63 136 LYS A C 1
ATOM 1072 O O . LYS A 1 136 ? 44.598 40.451 6.832 1.00 18.66 136 LYS A O 1
ATOM 1078 N N . PRO A 1 137 ? 45.318 41.107 8.796 1.00 20.37 137 PRO A N 1
ATOM 1079 C CA . PRO A 1 137 ? 45.929 42.251 8.114 1.00 23.39 137 PRO A CA 1
ATOM 1080 C C . PRO A 1 137 ? 47.146 41.910 7.189 1.00 22.63 137 PRO A C 1
ATOM 1081 O O . PRO A 1 137 ? 47.337 42.535 6.166 1.00 19.66 137 PRO A O 1
ATOM 1085 N N . TYR A 1 138 ? 47.949 40.963 7.622 1.00 23.53 138 TYR A N 1
ATOM 1086 C CA . TYR A 1 138 ? 49.084 40.454 6.844 1.00 23.04 138 TYR A CA 1
ATOM 1087 C C . TYR A 1 138 ? 48.604 39.775 5.553 1.00 18.62 138 TYR A C 1
ATOM 1088 O O . TYR A 1 138 ? 49.116 40.025 4.451 1.00 19.74 138 TYR A O 1
ATOM 1097 N N . ALA A 1 139 ? 47.587 38.959 5.702 1.00 16.10 139 ALA A N 1
ATOM 1098 C CA . ALA A 1 139 ? 46.954 38.257 4.607 1.00 16.75 139 ALA A CA 1
ATOM 1099 C C . ALA A 1 139 ? 46.357 39.185 3.522 1.00 17.65 139 ALA A C 1
AT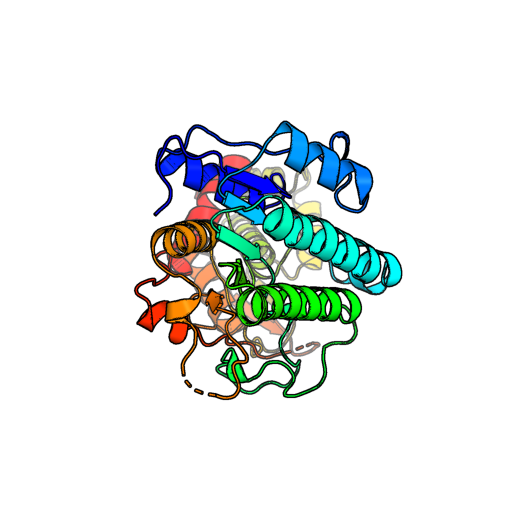OM 1100 O O . ALA A 1 139 ? 46.574 39.000 2.300 1.00 15.95 139 ALA A O 1
ATOM 1102 N N . ILE A 1 140 ? 45.690 40.261 3.965 1.00 15.55 140 ILE A N 1
ATOM 1103 C CA . ILE A 1 140 ? 45.222 41.278 3.018 1.00 14.82 140 ILE A CA 1
ATOM 1104 C C . ILE A 1 140 ? 46.380 41.955 2.356 1.00 14.35 140 ILE A C 1
ATOM 1105 O O . ILE A 1 140 ? 46.359 42.179 1.152 1.00 14.69 140 ILE A O 1
ATOM 1110 N N . ALA A 1 141 ? 47.424 42.250 3.094 1.00 15.43 141 ALA A N 1
ATOM 1111 C CA . ALA A 1 141 ? 48.625 42.863 2.476 1.00 15.24 141 ALA A CA 1
ATOM 1112 C C . ALA A 1 141 ? 49.182 41.956 1.428 1.00 16.01 141 ALA A C 1
ATOM 1113 O O . ALA A 1 141 ? 49.484 42.428 0.309 1.00 15.44 141 ALA A O 1
ATOM 1115 N N . LYS A 1 142 ? 49.252 40.649 1.740 1.00 16.12 142 LYS A N 1
ATOM 1116 C CA . LYS A 1 142 ? 49.700 39.705 0.720 1.00 15.97 142 LYS A CA 1
ATOM 1117 C C . LYS A 1 142 ? 48.769 39.591 -0.462 1.00 14.92 142 LYS A C 1
ATOM 1118 O O . LYS A 1 142 ? 49.252 39.504 -1.550 1.00 15.10 142 LYS A O 1
ATOM 1124 N N . ILE A 1 143 ? 47.453 39.563 -0.270 1.00 14.53 143 ILE A N 1
ATOM 1125 C CA . ILE A 1 143 ? 46.559 39.553 -1.393 1.00 15.93 143 ILE A CA 1
ATOM 1126 C C . ILE A 1 143 ? 46.795 40.793 -2.268 1.00 15.65 143 ILE A C 1
ATOM 1127 O O . ILE A 1 143 ? 46.805 40.731 -3.500 1.00 15.12 143 ILE A O 1
ATOM 1132 N N . SER A 1 144 ? 47.015 41.928 -1.631 1.00 15.40 144 SER A N 1
ATOM 1133 C CA . SER A 1 144 ? 47.348 43.118 -2.373 1.00 16.59 144 SER A CA 1
ATOM 1134 C C . SER A 1 144 ? 48.632 42.968 -3.192 1.00 17.05 144 SER A C 1
ATOM 1135 O O . SER A 1 144 ? 48.703 43.478 -4.337 1.00 17.15 144 SER A O 1
ATOM 1138 N N . GLY A 1 145 ? 49.633 42.324 -2.612 1.00 14.47 145 GLY A N 1
ATOM 1139 C CA . GLY A 1 145 ? 50.870 42.023 -3.328 1.00 14.62 145 GLY A CA 1
ATOM 1140 C C . GLY A 1 145 ? 50.658 41.156 -4.538 1.00 14.33 145 GLY A C 1
ATOM 1141 O O . GLY A 1 145 ? 51.164 41.465 -5.614 1.00 15.03 145 GLY A O 1
ATOM 1142 N N . LEU A 1 146 ? 49.817 40.117 -4.412 1.00 14.69 146 LEU A N 1
ATOM 1143 C CA . LEU A 1 146 ? 49.398 39.368 -5.573 1.00 13.65 146 LEU A CA 1
ATOM 1144 C C . LEU A 1 146 ? 48.755 40.201 -6.655 1.00 16.26 146 LEU A C 1
ATOM 1145 O O . LEU A 1 146 ? 48.982 39.999 -7.889 1.00 14.52 146 LEU A O 1
ATOM 1150 N N . MET A 1 147 ? 47.892 41.126 -6.229 1.00 18.38 147 MET A N 1
ATOM 1151 C CA . MET A 1 147 ? 47.114 41.879 -7.172 1.00 19.28 147 MET A CA 1
ATOM 1152 C C . MET A 1 147 ? 47.976 42.923 -7.816 1.00 17.39 147 MET A C 1
ATOM 1153 O O . MET A 1 147 ? 47.892 43.118 -9.024 1.00 17.13 147 MET A O 1
ATOM 1158 N N . LEU A 1 148 ? 48.888 43.513 -7.067 1.00 17.28 148 LEU A N 1
ATOM 1159 C CA . LEU A 1 148 ? 49.964 44.350 -7.673 1.00 17.70 148 LEU A CA 1
ATOM 1160 C C . LEU A 1 148 ? 50.733 43.654 -8.825 1.00 19.89 148 LEU A C 1
ATOM 1161 O O . LEU A 1 148 ? 50.862 44.217 -9.910 1.00 20.50 148 LEU A O 1
ATOM 1166 N N . CYS A 1 149 ? 51.198 42.420 -8.600 1.00 18.96 149 CYS A N 1
ATOM 1167 C CA . CYS A 1 149 ? 51.958 41.702 -9.613 1.00 18.19 149 CYS A CA 1
ATOM 1168 C C . CYS A 1 1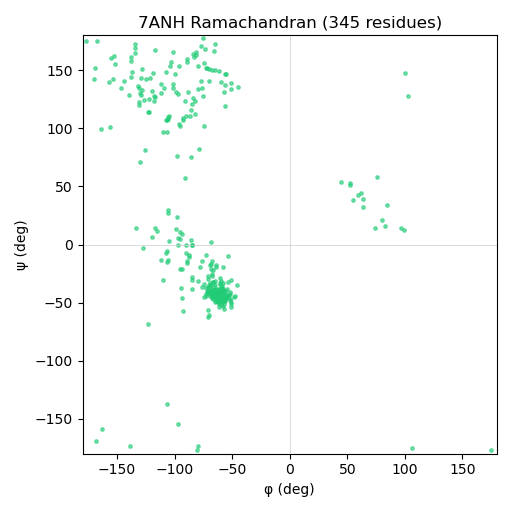49 ? 51.141 41.452 -10.869 1.00 17.45 149 CYS A C 1
ATOM 1169 O O . CYS A 1 149 ? 51.587 41.697 -11.929 1.00 15.61 149 CYS A O 1
ATOM 1172 N N . GLU A 1 150 ? 49.928 40.932 -10.703 1.00 18.01 150 GLU A N 1
ATOM 1173 C CA . GLU A 1 150 ? 49.038 40.594 -11.755 1.00 18.36 150 GLU A CA 1
ATOM 1174 C C . GLU A 1 150 ? 48.581 41.880 -12.500 1.00 19.96 150 GLU A C 1
ATOM 1175 O O . GLU A 1 150 ? 48.524 41.951 -13.765 1.00 17.78 150 GLU A O 1
ATOM 1181 N N . SER A 1 151 ? 48.289 42.923 -11.729 1.00 18.58 151 SER A N 1
ATOM 1182 C CA . SER A 1 151 ? 47.917 44.212 -12.325 1.00 18.44 151 SER A CA 1
ATOM 1183 C C . SER A 1 151 ? 49.019 44.850 -13.216 1.00 19.69 151 SER A C 1
ATOM 1184 O O . SER A 1 151 ? 48.757 45.222 -14.346 1.00 17.95 151 SER A O 1
ATOM 1187 N N . TYR A 1 152 ? 50.245 44.922 -12.721 1.00 21.72 152 TYR A N 1
ATOM 1188 C CA . TYR A 1 152 ? 51.362 45.413 -13.512 1.00 23.35 152 TYR A CA 1
ATOM 1189 C C . TYR A 1 152 ? 51.592 44.577 -14.757 1.00 21.55 152 TYR A C 1
ATOM 1190 O O . TYR A 1 152 ? 51.886 45.120 -15.834 1.00 20.60 152 TYR A O 1
ATOM 1199 N N . ASN A 1 153 ? 51.445 43.271 -14.620 1.00 19.89 153 ASN A N 1
ATOM 1200 C CA . ASN A 1 153 ? 51.565 42.390 -15.764 1.00 18.90 153 ASN A CA 1
ATOM 1201 C C . ASN A 1 153 ? 50.494 42.655 -16.801 1.00 19.89 153 ASN A C 1
ATOM 1202 O O . ASN A 1 153 ? 50.814 42.778 -17.942 1.00 19.88 153 ASN A O 1
ATOM 1207 N N . LEU A 1 154 ? 49.224 42.742 -16.387 1.00 20.32 154 LEU A N 1
ATOM 1208 C CA . LEU A 1 154 ? 48.129 43.027 -17.316 1.00 20.64 154 LEU A CA 1
ATOM 1209 C C . LEU A 1 154 ? 48.192 44.451 -17.907 1.00 21.60 154 LEU A C 1
ATOM 1210 O O . LEU A 1 154 ? 48.002 44.593 -19.099 1.00 22.02 154 LEU A O 1
ATOM 1215 N N . GLN A 1 155 ? 48.557 45.473 -17.151 1.00 23.87 155 GLN A N 1
ATOM 1216 C CA . GLN A 1 155 ? 48.565 46.832 -17.701 1.00 25.70 155 GLN A CA 1
ATOM 1217 C C . GLN A 1 155 ? 49.827 47.135 -18.417 1.00 26.61 155 GLN A C 1
ATOM 1218 O O . GLN A 1 155 ? 49.803 47.897 -19.345 1.00 24.52 155 GLN A O 1
ATOM 1224 N N . TYR A 1 156 ? 50.947 46.668 -17.920 1.00 24.72 156 TYR A N 1
ATOM 1225 C CA . TYR A 1 156 ? 52.227 47.137 -18.474 1.00 27.36 156 TYR A CA 1
ATOM 1226 C C . TYR A 1 156 ? 53.116 46.058 -19.080 1.00 24.60 156 TYR A C 1
ATOM 1227 O O . TYR A 1 156 ? 54.257 46.320 -19.390 1.00 33.20 156 TYR A O 1
ATOM 1236 N N . ASN A 1 157 ? 52.629 44.854 -19.185 1.00 24.51 157 ASN A N 1
ATOM 1237 C CA . ASN A 1 157 ? 53.384 43.727 -19.674 1.00 28.21 157 ASN A CA 1
ATOM 1238 C C . ASN A 1 157 ? 54.688 43.489 -18.921 1.00 25.13 157 ASN A C 1
ATOM 1239 O O . ASN A 1 157 ? 55.727 43.166 -19.517 1.00 26.57 157 ASN A O 1
ATOM 1244 N N . THR A 1 158 ? 54.665 43.687 -17.610 1.00 20.95 158 THR A N 1
ATOM 1245 C CA . THR A 1 158 ? 55.776 43.294 -16.792 1.00 20.05 158 THR A CA 1
ATOM 1246 C C . THR A 1 158 ? 55.752 41.758 -16.637 1.00 19.86 158 THR A C 1
ATOM 1247 O O . THR A 1 158 ? 54.834 41.069 -17.128 1.00 15.74 158 THR A O 1
ATOM 1251 N N . ASN A 1 159 ? 56.765 41.226 -15.941 1.00 19.84 159 ASN A N 1
ATOM 1252 C CA . ASN A 1 159 ? 56.844 39.768 -15.733 1.00 20.52 159 ASN A CA 1
ATOM 1253 C C . ASN A 1 159 ? 57.074 39.568 -14.269 1.00 19.49 159 ASN A C 1
ATOM 1254 O O . ASN A 1 159 ? 58.169 39.327 -13.846 1.00 16.87 159 ASN A O 1
ATOM 1259 N N . PHE A 1 160 ? 56.037 39.850 -13.496 1.00 20.04 160 PHE A N 1
ATOM 1260 C CA . PHE A 1 160 ? 56.110 39.851 -11.997 1.00 20.36 160 PHE A CA 1
ATOM 1261 C C . PHE A 1 160 ? 55.345 38.605 -11.485 1.00 19.81 160 PHE A C 1
ATOM 1262 O O . PHE A 1 160 ? 54.098 38.543 -11.588 1.00 16.60 160 PHE A O 1
ATOM 1270 N N . ILE A 1 161 ? 56.097 37.608 -11.007 1.00 17.02 161 ILE A N 1
ATOM 1271 C CA . ILE A 1 161 ? 55.497 36.378 -10.596 1.00 16.75 161 ILE A CA 1
ATOM 1272 C C . ILE A 1 161 ? 55.289 36.281 -9.083 1.00 15.63 161 ILE A C 1
ATOM 1273 O O . ILE A 1 161 ? 56.230 36.466 -8.285 1.00 15.53 161 ILE A O 1
ATOM 1278 N N . ALA A 1 162 ? 54.066 35.890 -8.722 1.00 14.67 162 ALA A N 1
ATOM 1279 C CA . ALA A 1 162 ? 53.722 35.742 -7.333 1.00 15.52 162 ALA A CA 1
ATOM 1280 C C . ALA A 1 162 ? 53.485 34.280 -6.978 1.00 14.19 162 ALA A C 1
ATOM 1281 O O . ALA A 1 162 ? 52.855 33.536 -7.700 1.00 14.10 162 ALA A O 1
ATOM 1283 N N . ILE A 1 163 ? 54.003 33.902 -5.831 1.00 13.28 163 ILE A N 1
ATOM 1284 C CA . ILE A 1 163 ? 53.847 32.564 -5.344 1.00 14.63 163 ILE A CA 1
ATOM 1285 C C . ILE A 1 163 ? 53.325 32.534 -3.938 1.00 14.10 163 ILE A C 1
ATOM 1286 O O . ILE A 1 163 ? 53.643 33.395 -3.155 1.00 13.39 163 ILE A O 1
ATOM 1291 N N . THR A 1 164 ? 52.601 31.454 -3.640 1.00 15.21 164 THR A N 1
ATOM 1292 C CA . THR A 1 164 ? 52.012 31.235 -2.361 1.00 14.99 164 THR A CA 1
ATOM 1293 C C . THR A 1 164 ? 52.426 29.885 -1.773 1.00 14.38 164 THR A C 1
ATOM 1294 O O . THR A 1 164 ? 51.678 28.901 -1.893 1.00 12.92 164 THR A O 1
ATOM 1298 N N . PRO A 1 165 ? 53.628 29.822 -1.164 1.00 13.63 165 PRO A N 1
ATOM 1299 C CA . PRO A 1 165 ? 54.078 28.590 -0.558 1.00 13.82 165 PRO A CA 1
ATOM 1300 C C . PRO A 1 165 ? 53.288 28.236 0.688 1.00 14.38 165 PRO A C 1
ATOM 1301 O O . PRO A 1 165 ? 52.751 29.127 1.375 1.00 13.09 165 PRO A O 1
ATOM 1305 N N . THR A 1 166 ? 53.193 26.943 0.938 1.00 13.24 166 THR A N 1
ATOM 1306 C CA . THR A 1 166 ? 52.522 26.425 2.125 1.00 15.25 166 THR A CA 1
ATOM 1307 C C . THR A 1 166 ? 53.487 26.539 3.333 1.00 14.60 166 THR A C 1
ATOM 1308 O O . THR A 1 166 ? 54.567 27.070 3.192 1.00 12.27 166 THR A O 1
ATOM 1312 N N . ASN A 1 167 ? 53.084 25.977 4.480 1.00 16.75 167 ASN A N 1
ATOM 1313 C CA . ASN A 1 167 ? 53.888 25.952 5.719 1.00 18.90 167 ASN A CA 1
ATOM 1314 C C . ASN A 1 167 ? 55.342 25.407 5.406 1.00 18.24 167 ASN A C 1
ATOM 1315 O O . ASN A 1 167 ? 55.460 24.373 4.751 1.00 15.60 167 ASN A O 1
ATOM 1320 N N . LEU A 1 168 ? 56.379 26.067 5.914 1.00 15.76 168 LEU A N 1
ATOM 1321 C CA . LEU A 1 168 ? 57.767 25.715 5.718 1.00 15.48 168 LEU A CA 1
ATOM 1322 C C . LEU A 1 168 ? 58.417 25.026 6.893 1.00 16.81 168 LEU A C 1
ATOM 1323 O O . LEU A 1 168 ? 57.907 25.067 8.047 1.00 18.53 168 LEU A O 1
ATOM 1328 N N . TYR A 1 169 ? 59.487 24.283 6.574 1.00 16.66 169 TYR A N 1
ATOM 1329 C CA . TYR A 1 169 ? 60.402 23.671 7.566 1.00 15.45 169 TYR A CA 1
ATOM 1330 C C . TYR A 1 169 ? 61.780 23.515 6.930 1.00 16.96 169 TYR A C 1
ATOM 1331 O O . TYR A 1 169 ? 61.953 23.528 5.698 1.00 16.04 169 TYR A O 1
ATOM 1340 N N . GLY A 1 170 ? 62.771 23.327 7.768 1.00 20.48 170 GLY A N 1
ATOM 1341 C CA . GLY A 1 170 ? 64.167 23.331 7.329 1.00 28.19 170 GLY A CA 1
ATOM 1342 C C . GLY A 1 170 ? 65.027 22.694 8.370 1.00 36.98 170 GLY A C 1
ATOM 1343 O O . GLY A 1 170 ? 64.535 21.948 9.223 1.00 39.91 170 GLY A O 1
ATOM 1344 N N . ASN A 1 171 ? 66.319 23.006 8.334 1.00 45.49 171 ASN A N 1
ATOM 1345 C CA . ASN A 1 171 ? 67.229 22.751 9.494 1.00 48.89 171 ASN A CA 1
ATOM 1346 C C . ASN A 1 171 ? 67.435 23.967 10.387 1.00 47.64 171 ASN A C 1
ATOM 1347 O O . ASN A 1 171 ? 68.113 23.898 11.396 1.00 52.66 171 ASN A O 1
ATOM 1352 N N . ASN A 1 172 ? 66.804 25.076 10.025 1.00 56.93 172 ASN A N 1
ATOM 1353 C CA . ASN A 1 172 ? 66.910 26.314 10.784 1.00 58.47 172 ASN A CA 1
ATOM 1354 C C . ASN A 1 172 ? 65.725 26.524 11.741 1.00 54.78 172 ASN A C 1
ATOM 1355 O O . ASN A 1 172 ? 65.389 27.656 12.138 1.00 54.46 172 ASN A O 1
ATOM 1360 N N . ASP A 1 173 ? 65.091 25.424 12.114 1.00 44.23 173 ASP A N 1
ATOM 1361 C CA . ASP A 1 173 ? 63.916 25.500 12.977 1.00 45.10 173 ASP A CA 1
ATOM 1362 C C . ASP A 1 173 ? 64.418 25.651 14.382 1.00 40.05 173 ASP A C 1
ATOM 1363 O O . ASP A 1 173 ? 65.603 25.388 14.687 1.00 37.14 173 ASP A O 1
ATOM 1368 N N . LYS A 1 174 ? 63.485 26.079 15.219 1.00 44.17 174 LYS A N 1
ATOM 1369 C CA . LYS A 1 174 ? 63.718 26.275 16.635 1.00 45.21 174 LYS A CA 1
ATOM 1370 C C . LYS A 1 174 ? 63.116 25.070 17.305 1.00 35.77 174 LYS A C 1
ATOM 1371 O O . LYS A 1 174 ? 62.029 24.612 16.957 1.00 31.21 174 LYS A O 1
ATOM 1377 N N . PHE A 1 175 ? 63.834 24.574 18.277 1.00 30.49 175 PHE A N 1
ATOM 1378 C CA . PHE A 1 175 ? 63.462 23.384 19.039 1.00 30.24 175 PHE A CA 1
ATOM 1379 C C . PHE A 1 175 ? 63.205 23.747 20.512 1.00 34.14 175 PHE A C 1
ATOM 1380 O O . PHE A 1 175 ? 63.076 22.846 21.347 1.00 36.68 175 PHE A O 1
ATOM 1388 N N . ASP A 1 176 ? 63.118 25.056 20.793 1.00 35.44 176 ASP A N 1
ATOM 1389 C CA . ASP A 1 176 ? 62.727 25.588 22.098 1.00 39.58 176 ASP A CA 1
ATOM 1390 C C . ASP A 1 176 ? 61.382 24.955 22.352 1.00 35.89 176 ASP A C 1
ATOM 1391 O O . ASP A 1 176 ? 60.462 25.096 21.555 1.00 34.79 176 ASP A O 1
ATOM 1396 N N . LEU A 1 177 ? 61.277 24.179 23.413 1.00 30.68 177 LEU A N 1
ATOM 1397 C CA . LEU A 1 177 ? 60.025 23.508 23.591 1.00 33.97 177 LEU A CA 1
ATOM 1398 C C . LEU A 1 177 ? 58.914 24.515 23.935 1.00 36.99 177 LEU A C 1
ATOM 1399 O O . LEU A 1 177 ? 57.747 24.191 23.749 1.00 35.29 177 LEU A O 1
ATOM 1404 N N . GLU A 1 178 ? 59.270 25.706 24.440 1.00 40.89 178 GLU A N 1
ATOM 1405 C CA . GLU A 1 178 ? 58.280 26.761 24.735 1.00 51.16 178 GLU A CA 1
ATOM 1406 C C . GLU A 1 178 ? 57.745 27.344 23.405 1.00 54.00 178 GLU A C 1
ATOM 1407 O O . GLU A 1 178 ? 56.568 27.206 23.099 1.00 52.20 178 GLU A O 1
ATOM 1413 N N . LYS A 1 179 ? 58.608 27.945 22.598 1.00 56.31 179 LYS A N 1
ATOM 1414 C CA . LYS A 1 179 ? 58.191 28.483 21.294 1.00 62.83 179 LYS A CA 1
ATOM 1415 C C . LYS A 1 179 ? 58.787 27.650 20.143 1.00 58.36 179 LYS A C 1
ATOM 1416 O O . LYS A 1 179 ? 59.956 27.822 19.793 1.00 67.21 179 LYS A O 1
ATOM 1422 N N . SER A 1 180 ? 57.999 26.700 19.614 1.00 53.36 180 SER A N 1
ATOM 1423 C CA . SER A 1 180 ? 58.332 25.948 18.348 1.00 47.31 180 SER A CA 1
ATOM 1424 C C . SER A 1 180 ? 57.081 25.369 17.575 1.00 41.17 180 SER A C 1
ATOM 1425 O O . SER A 1 180 ? 55.954 25.210 18.110 1.00 30.69 180 SER A O 1
ATOM 1428 N N . HIS A 1 181 ? 57.277 25.072 16.293 1.00 38.59 181 HIS A N 1
ATOM 1429 C CA . HIS A 1 181 ? 56.181 24.575 15.489 1.00 35.56 181 HIS A CA 1
ATOM 1430 C C . HIS A 1 181 ? 55.918 23.116 15.803 1.00 30.58 181 HIS A C 1
ATOM 1431 O O . HIS A 1 181 ? 56.651 22.459 16.528 1.00 27.32 181 HIS A O 1
ATOM 1438 N N . VAL A 1 182 ? 54.825 22.638 15.263 1.00 26.53 182 VAL A N 1
ATOM 1439 C CA . VAL A 1 182 ? 54.381 21.306 15.479 1.00 26.41 182 VAL A CA 1
ATOM 1440 C C . VAL A 1 182 ? 55.445 20.229 15.159 1.00 23.68 182 VAL A C 1
ATOM 1441 O O . VAL A 1 182 ? 55.596 19.335 15.925 1.00 25.34 182 VAL A O 1
ATOM 1445 N N . LEU A 1 183 ? 56.149 20.342 14.046 1.00 22.79 183 LEU A N 1
ATOM 1446 C CA . LEU A 1 183 ? 57.103 19.338 13.605 1.00 22.71 183 LEU A CA 1
ATOM 1447 C C . LEU A 1 183 ? 58.347 19.299 14.483 1.00 20.74 183 LEU A C 1
ATOM 1448 O O . LEU A 1 183 ? 58.587 18.273 15.062 1.00 18.93 183 LEU A O 1
ATOM 1453 N N . PRO A 1 184 ? 59.123 20.405 14.593 1.00 20.42 184 PRO A N 1
ATOM 1454 C CA . PRO A 1 184 ? 60.267 20.369 15.513 1.00 18.90 184 PRO A CA 1
ATOM 1455 C C . PRO A 1 184 ? 59.902 20.107 17.004 1.00 18.37 184 PRO A C 1
ATOM 1456 O O . PRO A 1 184 ? 60.685 19.455 17.753 1.00 18.16 184 PRO A O 1
ATOM 1460 N N . GLY A 1 185 ? 58.709 20.522 17.409 1.00 15.82 185 GLY A N 1
ATOM 1461 C CA . GLY A 1 185 ? 58.229 20.294 18.780 1.00 15.89 185 GLY A CA 1
ATOM 1462 C C . GLY A 1 185 ? 57.971 18.814 19.077 1.00 14.88 185 GLY A C 1
ATOM 1463 O O . GLY A 1 185 ? 58.346 18.283 20.121 1.00 14.18 185 GLY A O 1
ATOM 1464 N N . ILE A 1 186 ? 57.314 18.142 18.159 1.00 14.77 186 ILE A N 1
ATOM 1465 C CA . ILE A 1 186 ? 57.108 16.663 18.322 1.00 14.93 186 ILE A CA 1
ATOM 1466 C C . ILE A 1 186 ? 58.408 15.888 18.146 1.00 13.57 186 ILE A C 1
ATOM 1467 O O . ILE A 1 186 ? 58.657 14.866 18.846 1.00 11.73 186 ILE A O 1
ATOM 1472 N N . LEU A 1 187 ? 59.266 16.377 17.247 1.00 12.76 187 LEU A N 1
ATOM 1473 C CA . LEU A 1 187 ? 60.512 15.671 17.059 1.00 13.18 187 LEU A CA 1
ATOM 1474 C C . LEU A 1 187 ? 61.347 15.688 18.358 1.00 13.49 187 LEU A C 1
ATOM 1475 O O . LEU A 1 187 ? 61.949 14.678 18.749 1.00 11.91 187 LEU A O 1
ATOM 1480 N N . ARG A 1 188 ? 61.422 16.855 18.985 1.00 13.80 188 ARG A N 1
ATOM 1481 C CA . ARG A 1 188 ? 62.233 16.964 20.213 1.00 14.55 188 ARG A CA 1
ATOM 1482 C C . ARG A 1 188 ? 61.558 16.235 21.367 1.00 13.82 188 ARG A C 1
ATOM 1483 O O . ARG A 1 188 ? 62.247 15.521 22.148 1.00 13.09 188 ARG A O 1
ATOM 1491 N N . LYS A 1 189 ? 60.235 16.375 21.491 1.00 13.81 189 LYS A N 1
ATOM 1492 C CA . LYS A 1 189 ? 59.506 15.578 22.511 1.00 14.78 189 LYS A CA 1
ATOM 1493 C C . LYS A 1 189 ? 59.770 14.077 22.369 1.00 13.89 189 LYS A C 1
ATOM 1494 O O . LYS A 1 189 ? 60.092 13.379 23.355 1.00 13.05 189 LYS A O 1
ATOM 1500 N N . MET A 1 190 ? 59.739 13.588 21.124 1.00 13.33 190 MET A N 1
ATOM 1501 C CA . MET A 1 190 ? 59.895 12.209 20.855 1.00 12.75 190 MET A CA 1
ATOM 1502 C C . MET A 1 190 ? 61.305 11.785 21.192 1.00 12.88 190 MET A C 1
ATOM 1503 O O . MET A 1 190 ? 61.478 10.747 21.802 1.00 12.69 190 MET A O 1
ATOM 1508 N N . HIS A 1 191 ? 62.307 12.591 20.838 1.00 11.45 191 HIS A N 1
ATOM 1509 C CA . HIS A 1 191 ? 63.702 12.318 21.157 1.00 11.80 191 HIS A CA 1
ATOM 1510 C C . HIS A 1 191 ? 63.936 12.231 22.687 1.00 11.64 191 HIS A C 1
ATOM 1511 O O . HIS A 1 191 ? 64.616 11.325 23.180 1.00 12.07 191 HIS A O 1
ATOM 1518 N N . LEU A 1 192 ? 63.291 13.111 23.414 1.00 10.54 192 LEU A N 1
ATOM 1519 C CA . LEU A 1 192 ? 63.438 13.170 24.867 1.00 10.53 192 LEU A CA 1
ATOM 1520 C C . LEU A 1 192 ? 62.815 11.979 25.525 1.00 10.54 192 LEU A C 1
ATOM 1521 O O . LEU A 1 192 ? 63.399 11.434 26.395 1.00 11.70 192 LEU A O 1
ATOM 1526 N N . ALA A 1 193 ? 61.706 11.516 24.998 1.00 10.59 193 ALA A N 1
ATOM 1527 C CA . ALA A 1 193 ? 61.101 10.305 25.472 1.00 11.23 193 ALA A CA 1
ATOM 1528 C C . ALA A 1 193 ? 61.926 9.080 25.190 1.00 11.91 193 ALA A C 1
ATOM 1529 O O . ALA A 1 193 ? 62.061 8.215 26.104 1.00 12.06 193 ALA A O 1
ATOM 1531 N N . LYS A 1 194 ? 62.557 9.016 24.002 1.00 11.97 194 LYS A N 1
ATOM 1532 C CA . LYS A 1 194 ? 63.528 7.970 23.742 1.00 12.27 194 LYS A CA 1
ATOM 1533 C C . LYS A 1 194 ? 64.656 7.953 24.763 1.00 11.49 194 LYS A C 1
ATOM 1534 O O . LYS A 1 194 ? 65.051 6.874 25.227 1.00 10.02 194 LYS A O 1
ATOM 1540 N N . LEU A 1 195 ? 65.186 9.133 25.088 1.00 10.94 195 LEU A N 1
ATOM 1541 C CA . LEU A 1 195 ? 66.320 9.223 26.004 1.00 11.78 195 LEU A CA 1
ATOM 1542 C C . LEU A 1 195 ? 65.889 8.696 27.358 1.00 12.07 195 LEU A C 1
ATOM 1543 O O . LEU A 1 195 ? 66.615 7.964 27.930 1.00 11.58 195 LEU A O 1
ATOM 1548 N N . LEU A 1 196 ? 64.692 9.044 27.818 1.00 13.36 196 LEU A N 1
ATOM 1549 C CA . LEU A 1 196 ? 64.213 8.551 29.117 1.00 15.04 196 LEU A CA 1
ATOM 1550 C C . LEU A 1 196 ? 63.972 7.024 29.043 1.00 15.96 196 LEU A C 1
ATOM 1551 O O . LEU A 1 196 ? 64.441 6.265 29.858 1.00 14.32 196 LEU A O 1
ATOM 1556 N N . ASN A 1 197 ? 63.315 6.584 27.973 1.00 17.02 197 ASN A N 1
ATOM 1557 C CA . ASN A 1 197 ? 63.001 5.178 27.756 1.00 17.09 197 ASN A CA 1
ATOM 1558 C C . ASN A 1 197 ? 64.239 4.299 27.706 1.00 17.90 197 ASN A C 1
ATOM 1559 O O . ASN A 1 197 ? 64.238 3.160 28.204 1.00 16.91 197 ASN A O 1
ATOM 1564 N N . GLU A 1 198 ? 65.324 4.805 27.145 1.00 18.03 198 GLU A N 1
ATOM 1565 C CA . GLU A 1 198 ? 66.553 4.022 27.068 1.00 18.18 198 GLU A CA 1
ATOM 1566 C C . GLU A 1 198 ? 67.516 4.344 28.171 1.00 18.95 198 GLU A C 1
ATOM 1567 O O . GLU A 1 198 ? 68.641 3.861 28.145 1.00 21.26 198 GLU A O 1
ATOM 1573 N N . LYS A 1 199 ? 67.127 5.175 29.120 1.00 17.45 199 LYS A N 1
ATOM 1574 C CA . LYS A 1 199 ? 67.964 5.507 30.282 1.00 19.14 199 LYS A CA 1
ATOM 1575 C C . LYS A 1 199 ? 69.295 6.119 29.845 1.00 17.40 199 LYS A C 1
ATOM 1576 O O . LYS A 1 199 ? 70.363 5.787 30.332 1.00 17.17 199 LYS A O 1
ATOM 1582 N N . ARG A 1 200 ? 69.225 7.006 28.869 1.00 16.06 200 ARG A N 1
ATOM 1583 C CA . ARG A 1 200 ? 70.379 7.672 28.361 1.00 14.88 200 ARG A CA 1
ATOM 1584 C C . ARG A 1 200 ? 70.363 8.994 29.088 1.00 13.84 200 ARG A C 1
ATOM 1585 O O . ARG A 1 200 ? 69.967 10.013 28.574 1.00 13.52 200 ARG A O 1
ATOM 1593 N N . TYR A 1 201 ? 70.755 8.953 30.339 1.00 14.00 201 TYR A N 1
ATOM 1594 C CA . TYR A 1 201 ? 70.686 10.114 31.162 1.00 14.63 201 TYR A CA 1
ATOM 1595 C C . TYR A 1 201 ? 71.739 11.214 30.918 1.00 13.63 201 TYR A C 1
ATOM 1596 O O . TYR A 1 201 ? 71.411 12.405 31.089 1.00 11.91 201 TYR A O 1
ATOM 1605 N N . GLU A 1 202 ? 72.964 10.855 30.536 1.00 12.62 202 GLU A N 1
ATOM 1606 C CA . GLU A 1 202 ? 73.901 11.906 30.108 1.00 12.21 202 GLU A CA 1
ATOM 1607 C C . GLU A 1 202 ? 73.386 12.752 28.945 1.00 11.93 202 GLU A C 1
ATOM 1608 O O . GLU A 1 202 ? 73.531 14.016 28.888 1.00 10.78 202 GLU A O 1
ATOM 1614 N N . ASP A 1 203 ? 72.813 12.044 27.977 1.00 12.06 203 ASP A N 1
ATOM 1615 C CA . ASP A 1 203 ? 72.206 12.741 26.827 1.00 12.41 203 ASP A CA 1
ATOM 1616 C C . ASP A 1 203 ? 71.030 13.607 27.258 1.00 11.76 203 ASP A C 1
ATOM 1617 O O . ASP A 1 203 ? 70.872 14.692 26.767 1.00 10.65 203 ASP A O 1
ATOM 1622 N N . LEU A 1 204 ? 70.206 13.099 28.154 1.00 13.67 204 LEU A N 1
ATOM 1623 C CA . LEU A 1 204 ? 68.984 13.795 28.614 1.00 13.81 204 LEU A CA 1
ATOM 1624 C C . LEU A 1 204 ? 69.336 15.078 29.325 1.00 13.45 204 LEU A C 1
ATOM 1625 O O . LEU A 1 204 ? 68.737 16.129 29.026 1.00 12.69 204 LEU A O 1
ATOM 1630 N N . LEU A 1 205 ? 70.284 14.988 30.263 1.00 13.37 205 LEU A N 1
ATOM 1631 C CA . LEU A 1 205 ? 70.794 16.187 30.951 1.00 13.85 205 LEU A CA 1
ATOM 1632 C C . LEU A 1 205 ? 71.410 17.240 30.034 1.00 15.65 205 LEU A C 1
ATOM 1633 O O . LEU A 1 205 ? 71.229 18.460 30.188 1.00 16.42 205 LEU A O 1
ATOM 1638 N N . ASN A 1 206 ? 72.172 16.760 29.116 1.00 16.91 206 ASN A N 1
ATOM 1639 C CA . ASN A 1 206 ? 72.781 17.576 28.147 1.00 19.80 206 ASN A CA 1
ATOM 1640 C C . ASN A 1 206 ? 71.767 18.231 27.218 1.00 17.37 206 ASN A C 1
ATOM 1641 O O . ASN A 1 206 ? 71.891 19.374 26.892 1.00 18.08 206 ASN A O 1
ATOM 1646 N N . ASP A 1 207 ? 70.761 17.499 26.814 1.00 16.43 207 ASP A N 1
ATOM 1647 C CA . ASP A 1 207 ? 69.767 18.002 25.864 1.00 15.38 207 ASP A CA 1
ATOM 1648 C C . ASP A 1 207 ? 69.002 19.165 26.565 1.00 15.29 207 ASP A C 1
ATOM 1649 O O . ASP A 1 207 ? 68.783 20.217 25.992 1.00 14.55 207 ASP A O 1
ATOM 1654 N N . LEU A 1 208 ? 68.633 18.947 27.808 1.00 14.83 208 LEU A N 1
ATOM 1655 C CA . LEU A 1 208 ? 67.804 19.906 28.483 1.00 17.04 208 LEU A CA 1
ATOM 1656 C C . LEU A 1 208 ? 68.606 20.990 29.214 1.00 19.69 208 LEU A C 1
ATOM 1657 O O . LEU A 1 208 ? 68.020 21.967 29.690 1.00 20.86 208 LEU A O 1
ATOM 1662 N N . LYS A 1 209 ? 69.907 20.775 29.390 1.00 21.45 209 LYS A N 1
ATOM 1663 C CA . LYS A 1 209 ? 70.721 21.651 30.205 1.00 25.09 209 LYS A CA 1
ATOM 1664 C C . LYS A 1 209 ? 70.228 21.587 31.664 1.00 24.84 209 LYS A C 1
ATOM 1665 O O . LYS A 1 209 ? 70.232 22.592 32.353 1.00 25.26 209 LYS A O 1
ATOM 1671 N N . PHE A 1 210 ? 69.849 20.401 32.128 1.00 19.48 210 PHE A N 1
ATOM 1672 C CA . PHE A 1 210 ? 69.553 20.159 33.511 1.00 18.64 210 PHE A CA 1
ATOM 1673 C C . PHE A 1 210 ? 70.732 19.454 34.183 1.00 18.44 210 PHE A C 1
ATOM 1674 O O . PHE A 1 210 ? 71.682 18.926 33.547 1.00 16.62 210 PHE A O 1
ATOM 1682 N N . ASP A 1 211 ? 70.710 19.444 35.506 1.00 19.33 211 ASP A N 1
ATOM 1683 C CA . ASP A 1 211 ? 71.722 18.640 36.179 1.00 21.33 211 ASP A CA 1
ATOM 1684 C C . ASP A 1 211 ? 71.199 17.753 37.296 1.00 21.20 211 ASP A C 1
ATOM 1685 O O . ASP A 1 211 ? 71.989 17.191 38.032 1.00 21.76 211 ASP A O 1
ATOM 1690 N N . SER A 1 212 ? 69.882 17.568 37.349 1.00 17.00 212 SER A N 1
ATOM 1691 C CA . SER A 1 212 ? 69.306 16.636 38.203 1.00 15.77 212 SER A CA 1
ATOM 1692 C C . SER A 1 212 ? 68.375 15.811 37.319 1.00 15.69 212 SER A C 1
ATOM 1693 O O . SER A 1 212 ? 67.506 16.319 36.608 1.00 14.72 212 SER A O 1
ATOM 1696 N N . ILE A 1 213 ? 68.536 14.514 37.400 1.00 14.77 213 ILE A N 1
ATOM 1697 C CA . ILE A 1 213 ? 67.677 13.613 36.685 1.00 13.30 213 ILE A CA 1
ATOM 1698 C C . ILE A 1 213 ? 66.237 13.772 37.077 1.00 13.17 213 ILE A C 1
ATOM 1699 O O . ILE A 1 213 ? 65.394 13.763 36.216 1.00 13.05 213 ILE A O 1
ATOM 1704 N N . GLU A 1 214 ? 65.954 13.800 38.378 1.00 13.22 214 GLU A N 1
ATOM 1705 C CA . GLU A 1 214 ? 64.633 13.899 38.855 1.00 13.43 214 GLU A CA 1
ATOM 1706 C C . GLU A 1 214 ? 64.031 15.234 38.390 1.00 13.75 214 GLU A C 1
ATOM 1707 O O . GLU A 1 214 ? 62.925 15.248 37.947 1.00 12.53 214 GLU A O 1
ATOM 1713 N N . GLU A 1 215 ? 64.778 16.334 38.411 1.00 14.01 215 GLU A N 1
ATOM 1714 C CA . GLU A 1 215 ? 64.196 17.579 37.933 1.00 14.75 215 GLU A CA 1
ATOM 1715 C C . GLU A 1 215 ? 63.882 17.512 36.410 1.00 16.42 215 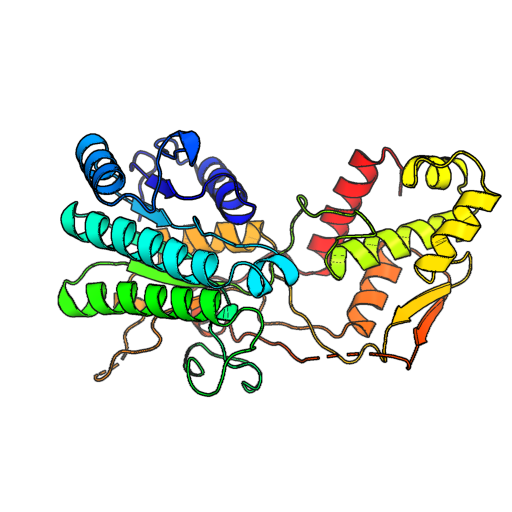GLU A C 1
ATOM 1716 O O . GLU A 1 215 ? 62.833 18.083 35.968 1.00 17.01 215 GLU A O 1
ATOM 1722 N N . ALA A 1 216 ? 64.785 16.868 35.649 1.00 13.59 216 ALA A N 1
ATOM 1723 C CA . ALA A 1 216 ? 64.571 16.628 34.231 1.00 14.24 216 ALA A CA 1
ATOM 1724 C C . ALA A 1 216 ? 63.277 15.884 34.024 1.00 13.18 216 ALA A C 1
ATOM 1725 O O . ALA A 1 216 ? 62.461 16.275 33.195 1.00 13.71 216 ALA A O 1
ATOM 1727 N N . LYS A 1 217 ? 63.057 14.822 34.773 1.00 14.47 217 LYS A N 1
ATOM 1728 C CA . LYS A 1 217 ? 61.794 14.061 34.648 1.00 14.94 217 LYS A CA 1
ATOM 1729 C C . LYS A 1 217 ? 60.565 14.955 34.960 1.00 15.76 217 LYS A C 1
ATOM 1730 O O . LY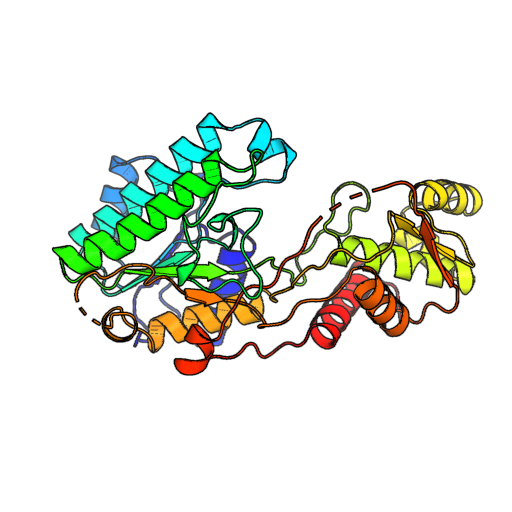S A 1 217 ? 59.554 14.914 34.247 1.00 14.93 217 LYS A O 1
ATOM 1736 N N . ASN A 1 218 ? 60.639 15.735 36.038 1.00 13.79 218 ASN A N 1
ATOM 1737 C CA . ASN A 1 218 ? 59.502 16.604 36.392 1.00 14.01 218 ASN A CA 1
ATOM 1738 C C . ASN A 1 218 ? 59.195 17.616 35.297 1.00 13.46 218 ASN A C 1
ATOM 1739 O O . ASN A 1 218 ? 58.051 17.814 34.913 1.00 13.53 218 ASN A O 1
ATOM 1744 N N . TYR A 1 219 ? 60.251 18.250 34.806 1.00 13.90 219 TYR A N 1
ATOM 1745 C CA . TYR A 1 219 ? 60.143 19.169 33.747 1.00 15.41 219 TYR A CA 1
ATOM 1746 C C . TYR A 1 219 ? 59.517 18.573 32.472 1.00 15.41 219 TYR A C 1
ATOM 1747 O O . TYR A 1 219 ? 58.619 19.182 31.912 1.00 17.15 219 TYR A O 1
ATOM 1756 N N . LEU A 1 220 ? 59.898 17.365 32.069 1.00 16.37 220 LEU A N 1
ATOM 1757 C CA . LEU A 1 220 ? 59.295 16.741 30.859 1.00 16.40 220 LEU A CA 1
ATOM 1758 C C . LEU A 1 220 ? 57.787 16.389 31.021 1.00 16.93 220 LEU A C 1
ATOM 1759 O O . LEU A 1 220 ? 57.036 16.312 30.011 1.00 14.99 220 LEU A O 1
ATOM 1764 N N . LYS A 1 221 ? 57.305 16.239 32.261 1.00 19.07 221 LYS A N 1
ATOM 1765 C CA . LYS A 1 221 ? 55.849 16.105 32.496 1.00 21.94 221 LYS A CA 1
ATOM 1766 C C . LYS A 1 221 ? 55.064 17.281 31.976 1.00 20.33 221 LYS A C 1
ATOM 1767 O O . LYS A 1 221 ? 53.951 17.094 31.536 1.00 21.67 221 LYS A O 1
ATOM 1773 N N . LYS A 1 222 ? 55.620 18.476 32.001 1.00 18.72 222 LYS A N 1
ATOM 1774 C CA . LYS A 1 222 ? 54.907 19.621 31.462 1.00 19.75 222 LYS A CA 1
ATOM 1775 C C . LYS A 1 222 ? 54.592 19.411 29.985 1.00 23.40 222 LYS A C 1
ATOM 1776 O O . LYS A 1 222 ? 53.550 19.910 29.500 1.00 23.23 222 LYS A O 1
ATOM 1782 N N . PHE A 1 223 ? 55.467 18.677 29.266 1.00 21.75 223 PHE A N 1
ATOM 1783 C CA . PHE A 1 223 ? 55.234 18.458 27.851 1.00 21.29 223 PHE A CA 1
ATOM 1784 C C . PHE A 1 223 ? 54.607 17.144 27.499 1.00 21.76 223 PHE A C 1
ATOM 1785 O O . PHE A 1 223 ? 54.605 16.769 26.329 1.00 23.72 223 PHE A O 1
ATOM 1793 N N . GLY A 1 224 ? 54.075 16.426 28.469 1.00 18.79 224 GLY A N 1
ATOM 1794 C CA . GLY A 1 224 ? 53.446 15.192 28.141 1.00 19.94 224 GLY A CA 1
ATOM 1795 C C . GLY A 1 224 ? 54.367 13.998 27.919 1.00 19.44 224 GLY A C 1
ATOM 1796 O O . GLY A 1 224 ? 53.935 12.993 27.344 1.00 20.84 224 GLY A O 1
ATOM 1797 N N . VAL A 1 225 ? 55.588 14.073 28.457 1.00 19.98 225 VAL A N 1
ATOM 1798 C CA . VAL A 1 225 ? 56.633 13.094 28.224 1.00 17.49 225 VAL A CA 1
ATOM 1799 C C . VAL A 1 225 ? 57.037 12.426 29.513 1.00 18.68 225 VAL A C 1
ATOM 1800 O O . VAL A 1 225 ? 57.435 13.098 30.471 1.00 16.31 225 VAL A O 1
ATOM 1804 N N . ASP A 1 226 ? 57.012 11.092 29.460 1.00 19.62 226 ASP A N 1
ATOM 1805 C CA . ASP A 1 226 ? 57.725 10.222 30.402 1.00 18.81 226 ASP A CA 1
ATOM 1806 C C . ASP A 1 226 ? 58.368 9.050 29.676 1.00 17.79 226 ASP A C 1
ATOM 1807 O O . ASP A 1 226 ? 58.386 8.988 28.459 1.00 16.90 226 ASP A O 1
ATOM 1812 N N . LYS A 1 227 ? 58.918 8.124 30.424 1.00 17.51 227 LYS A N 1
ATOM 1813 C CA . LYS A 1 227 ? 59.745 7.055 29.851 1.00 19.28 227 LYS A CA 1
ATOM 1814 C C . LYS A 1 227 ? 58.964 6.042 29.004 1.00 18.80 227 LYS A C 1
ATOM 1815 O O . LYS A 1 227 ? 59.553 5.369 28.183 1.00 20.97 227 LYS A O 1
ATOM 1821 N N . ASP A 1 228 ? 57.637 5.978 29.149 1.00 18.61 228 ASP A N 1
ATOM 1822 C CA . ASP A 1 228 ? 56.821 5.094 28.375 1.00 18.35 228 ASP A CA 1
ATOM 1823 C C . ASP A 1 228 ? 55.912 5.781 27.406 1.00 16.96 228 ASP A C 1
ATOM 1824 O O . ASP A 1 228 ? 55.339 5.072 26.593 1.00 16.88 228 ASP A O 1
ATOM 1829 N N . ASN A 1 229 ? 55.712 7.105 27.514 1.00 15.25 229 ASN A N 1
ATOM 1830 C CA . ASN A 1 229 ? 54.620 7.798 26.861 1.00 15.35 229 ASN A CA 1
ATOM 1831 C C . ASN A 1 229 ? 54.973 9.164 26.375 1.00 15.85 229 ASN A C 1
ATOM 1832 O O . ASN A 1 229 ? 55.639 9.927 27.093 1.00 15.24 229 ASN A O 1
ATOM 1837 N N . VAL A 1 230 ? 54.449 9.502 25.192 1.00 15.52 230 VAL A N 1
ATOM 1838 C CA . VAL A 1 230 ? 54.402 10.872 24.726 1.00 17.79 230 VAL A CA 1
ATOM 1839 C C . VAL A 1 230 ? 52.946 11.300 24.432 1.00 19.12 230 VAL A C 1
ATOM 1840 O O . VAL A 1 230 ? 52.268 10.695 23.626 1.00 20.35 230 VAL A O 1
ATOM 1844 N N . GLU A 1 231 ? 52.522 12.389 25.046 1.00 21.70 231 GLU A N 1
ATOM 1845 C CA . GLU A 1 231 ? 51.152 12.843 24.938 1.00 25.32 231 GLU A CA 1
ATOM 1846 C C . GLU A 1 231 ? 51.102 13.890 23.877 1.00 26.71 231 GLU A C 1
ATOM 1847 O O . GLU A 1 231 ? 51.912 14.818 23.895 1.00 25.10 231 GLU A O 1
ATOM 1853 N N . ILE A 1 232 ? 50.158 13.702 22.958 1.00 24.94 232 ILE A N 1
ATOM 1854 C CA . ILE A 1 232 ? 49.802 14.652 21.926 1.00 28.40 232 ILE A CA 1
ATOM 1855 C C . ILE A 1 232 ? 48.417 15.210 22.303 1.00 30.25 232 ILE A C 1
ATOM 1856 O O . ILE A 1 232 ? 47.481 14.438 22.663 1.00 24.87 232 ILE A O 1
ATOM 1861 N N . TRP A 1 233 ? 48.268 16.524 22.207 1.00 35.83 233 TRP A N 1
ATOM 1862 C CA . TRP A 1 233 ? 47.002 17.143 22.615 1.00 45.56 233 TRP A CA 1
ATOM 1863 C C . TRP A 1 233 ? 45.964 17.052 21.510 1.00 43.36 233 TRP A C 1
ATOM 1864 O O . TRP A 1 233 ? 46.193 17.512 20.391 1.00 41.77 233 TRP A O 1
ATOM 1875 N N . GLY A 1 234 ? 44.821 16.456 21.828 1.00 40.07 234 GLY A N 1
ATOM 1876 C CA . GLY A 1 234 ? 43.737 16.382 20.870 1.00 39.91 234 GLY A CA 1
ATOM 1877 C C . GLY A 1 234 ? 43.651 14.976 20.358 1.00 38.10 234 GLY A C 1
ATOM 1878 O O . GLY A 1 234 ? 44.357 14.079 20.842 1.00 35.82 234 GLY A O 1
ATOM 1879 N N . SER A 1 235 ? 42.766 14.772 19.390 1.00 35.30 235 SER A N 1
ATOM 1880 C CA . SER A 1 235 ? 42.600 13.463 18.799 1.00 33.32 235 SER A CA 1
ATOM 1881 C C . SER A 1 235 ? 43.719 13.163 17.796 1.00 32.47 235 SER A C 1
ATOM 1882 O O . SER A 1 235 ? 43.918 12.004 17.448 1.00 27.42 235 SER A O 1
ATOM 1885 N N . GLY A 1 236 ? 44.420 14.182 17.287 1.00 29.76 236 GLY A N 1
ATOM 1886 C CA . GLY A 1 236 ? 45.379 13.912 16.209 1.00 32.32 236 GLY A CA 1
ATOM 1887 C C . GLY A 1 236 ? 44.740 13.846 14.805 1.00 33.16 236 GLY A C 1
ATOM 1888 O O . GLY A 1 236 ? 45.365 13.395 13.850 1.00 29.56 236 GLY A O 1
ATOM 1889 N N . LYS A 1 237 ? 43.511 14.343 14.676 1.00 34.28 237 LYS A N 1
ATOM 1890 C CA . LYS A 1 237 ? 42.804 14.376 13.396 1.00 35.77 237 LYS A CA 1
ATOM 1891 C C . LYS A 1 237 ? 43.105 15.584 12.503 1.00 28.43 237 LYS A C 1
ATOM 1892 O O . LYS A 1 237 ? 43.051 15.432 11.319 1.00 27.77 237 LYS A O 1
ATOM 1898 N N . PRO A 1 238 ? 43.474 16.760 13.064 1.00 28.63 238 PRO A N 1
ATOM 1899 C CA . PRO A 1 238 ? 43.851 17.904 12.213 1.00 26.18 238 PRO A CA 1
ATOM 1900 C C . PRO A 1 238 ? 44.978 17.559 11.260 1.00 28.01 238 PRO A C 1
ATOM 1901 O O . PRO A 1 238 ? 45.830 16.694 11.590 1.00 24.83 238 PRO A O 1
ATOM 1905 N N . THR A 1 239 ? 44.940 18.166 10.078 1.00 27.56 239 THR A N 1
ATOM 1906 C CA . THR A 1 239 ? 45.966 17.956 9.106 1.00 27.57 239 THR A CA 1
ATOM 1907 C C . THR A 1 239 ? 46.895 19.177 9.054 1.00 27.21 239 THR A C 1
ATOM 1908 O O . THR A 1 239 ? 46.513 20.291 9.443 1.00 28.43 239 THR A O 1
ATOM 1912 N N . ARG A 1 240 ? 48.134 18.913 8.642 1.00 23.18 240 ARG A N 1
ATOM 1913 C CA . ARG A 1 240 ? 49.105 19.921 8.279 1.00 21.32 240 ARG A CA 1
ATOM 1914 C C . ARG A 1 240 ? 49.774 19.504 6.968 1.00 18.96 240 ARG A C 1
ATOM 1915 O O . ARG A 1 240 ? 49.695 18.362 6.510 1.00 15.15 240 ARG A O 1
ATOM 1923 N N . GLU A 1 241 ? 50.505 20.439 6.424 1.00 17.29 241 GLU A N 1
ATOM 1924 C CA . GLU A 1 241 ? 51.367 20.159 5.328 1.00 17.33 241 GLU A CA 1
ATOM 1925 C C . GLU A 1 241 ? 52.702 20.845 5.481 1.00 15.47 241 GLU A C 1
ATOM 1926 O O . GLU A 1 241 ? 52.838 21.862 6.229 1.00 13.20 241 GLU A O 1
ATOM 1932 N N . PHE A 1 242 ? 53.706 20.284 4.783 1.00 14.05 242 PHE A N 1
ATOM 1933 C CA . PHE A 1 242 ? 55.082 20.747 4.975 1.00 13.98 242 PHE A CA 1
ATOM 1934 C C . PHE A 1 242 ? 55.833 20.821 3.618 1.00 15.08 242 PHE A C 1
ATOM 1935 O O . PHE A 1 242 ? 55.839 19.835 2.913 1.00 12.87 242 PHE A O 1
ATOM 1943 N N . LEU A 1 243 ? 56.451 22.001 3.354 1.00 13.00 243 LEU A N 1
ATOM 1944 C CA . LEU A 1 243 ? 57.369 22.221 2.305 1.00 13.15 243 LEU A CA 1
ATOM 1945 C C . LEU A 1 243 ? 58.741 22.594 2.825 1.00 12.85 243 LEU A C 1
ATOM 1946 O O . LEU A 1 243 ? 58.881 23.534 3.600 1.00 12.55 243 LEU A O 1
ATOM 1951 N N . HIS A 1 244 ? 59.767 21.859 2.367 1.00 12.19 244 HIS A N 1
ATOM 1952 C CA . HIS A 1 244 ? 61.082 22.037 2.878 1.00 11.72 244 HIS A CA 1
ATOM 1953 C C . HIS A 1 244 ? 61.593 23.273 2.245 1.00 11.43 244 HIS A C 1
ATOM 1954 O O . HIS A 1 244 ? 61.375 23.520 1.036 1.00 10.15 244 HIS A O 1
ATOM 1961 N N . SER A 1 245 ? 62.318 24.062 3.025 1.00 11.95 245 SER A N 1
ATOM 1962 C CA . SER A 1 245 ? 62.814 25.347 2.503 1.00 13.51 245 SER A CA 1
ATOM 1963 C C . SER A 1 245 ? 63.697 25.223 1.240 1.00 16.31 245 SER A C 1
ATOM 1964 O O . SER A 1 245 ? 63.694 26.131 0.370 1.00 14.69 245 SER A O 1
ATOM 1967 N N . GLN A 1 246 ? 64.558 24.183 1.165 1.00 14.88 246 GLN A N 1
ATOM 1968 C CA . GLN A 1 246 ? 65.303 23.902 -0.037 1.00 14.55 246 GLN A CA 1
ATOM 1969 C C . GLN A 1 246 ? 64.461 23.607 -1.264 1.00 13.05 246 GLN A C 1
ATOM 1970 O O . GLN A 1 246 ? 64.835 24.062 -2.319 1.00 12.11 246 GLN A O 1
ATOM 1976 N N . ASP A 1 247 ? 63.386 22.783 -1.150 1.00 12.49 247 ASP A N 1
ATOM 1977 C CA . ASP A 1 247 ? 62.370 22.693 -2.203 1.00 12.44 247 ASP A CA 1
ATOM 1978 C C . ASP A 1 247 ? 61.770 24.069 -2.554 1.00 12.34 247 ASP A C 1
ATOM 1979 O O . ASP A 1 247 ? 61.616 24.427 -3.734 1.00 11.12 247 ASP A O 1
ATOM 1984 N N . LEU A 1 248 ? 61.409 24.862 -1.568 1.00 12.94 248 LEU A N 1
ATOM 1985 C CA . LEU A 1 248 ? 60.889 26.235 -1.936 1.00 13.89 248 LEU A CA 1
ATOM 1986 C C . LEU A 1 248 ? 61.947 26.968 -2.752 1.00 13.60 248 LEU A C 1
ATOM 1987 O O . LEU A 1 248 ? 61.625 27.548 -3.806 1.00 13.33 248 LEU A O 1
ATOM 1992 N N . ALA A 1 249 ? 63.203 26.965 -2.282 1.00 13.50 249 ALA A N 1
ATOM 1993 C CA . ALA A 1 249 ? 64.250 27.707 -2.958 1.00 13.60 249 ALA A CA 1
ATOM 1994 C C . ALA A 1 249 ? 64.506 27.223 -4.395 1.00 15.46 249 ALA A C 1
ATOM 1995 O O . ALA A 1 249 ? 64.747 28.027 -5.309 1.00 16.34 249 ALA A O 1
ATOM 1997 N N . ASN A 1 250 ? 64.497 25.897 -4.586 1.00 16.19 250 ASN A N 1
ATOM 1998 C CA . ASN A 1 250 ? 64.575 25.307 -5.892 1.00 16.06 250 ASN A CA 1
ATOM 1999 C C . ASN A 1 250 ? 63.403 25.771 -6.774 1.00 14.93 250 ASN A C 1
ATOM 2000 O O . ASN A 1 250 ? 63.551 26.105 -7.946 1.00 14.09 250 ASN A O 1
ATOM 2005 N N . ALA A 1 251 ? 62.198 25.754 -6.239 1.00 14.73 251 ALA A N 1
ATOM 2006 C CA . ALA A 1 251 ? 61.072 26.156 -7.058 1.00 14.73 251 ALA A CA 1
ATOM 2007 C C . ALA A 1 251 ? 61.179 27.681 -7.452 1.00 15.23 251 ALA A C 1
ATOM 2008 O O . ALA A 1 251 ? 60.761 28.060 -8.530 1.00 14.32 251 ALA A O 1
ATOM 2010 N N . CYS A 1 252 ? 61.766 28.506 -6.582 1.00 14.30 252 CYS A N 1
ATOM 2011 C CA . CYS A 1 252 ? 61.997 29.926 -6.903 1.00 15.21 252 CYS A CA 1
ATOM 2012 C C . CYS A 1 252 ? 62.896 30.077 -8.078 1.00 16.25 252 CYS A C 1
ATOM 2013 O O . CYS A 1 252 ? 62.563 30.811 -9.024 1.00 16.36 252 CYS A O 1
ATOM 2016 N N . LEU A 1 253 ? 64.045 29.392 -8.019 1.00 17.74 253 LEU A N 1
ATOM 2017 C CA . LEU A 1 253 ? 64.942 29.321 -9.153 1.00 18.56 253 LEU A CA 1
ATOM 2018 C C . LEU A 1 253 ? 64.295 28.807 -10.412 1.00 17.47 253 LEU A C 1
ATOM 2019 O O . LEU A 1 253 ? 64.513 29.385 -11.464 1.00 17.40 253 LEU A O 1
ATOM 2024 N N . PHE A 1 254 ? 63.490 27.735 -10.313 1.00 17.04 254 PHE A N 1
ATOM 2025 C CA . PHE A 1 254 ? 62.905 27.107 -11.498 1.00 16.41 254 PHE A CA 1
ATOM 2026 C C . PHE A 1 254 ? 61.940 28.124 -12.118 1.00 17.71 254 PHE A C 1
ATOM 2027 O O . PHE A 1 254 ? 61.884 28.333 -13.363 1.00 16.92 254 PHE A O 1
ATOM 2035 N N . ILE A 1 255 ? 61.143 28.734 -11.256 1.00 15.77 255 ILE A N 1
ATOM 2036 C CA . ILE A 1 255 ? 60.203 29.781 -11.737 1.00 18.21 255 ILE A CA 1
ATOM 2037 C C . ILE A 1 255 ? 60.975 30.905 -12.456 1.00 18.27 255 ILE A C 1
ATOM 2038 O O . ILE A 1 255 ? 60.653 31.227 -13.553 1.00 19.48 255 ILE A O 1
ATOM 2043 N N . MET A 1 256 ? 62.009 31.451 -11.844 1.00 21.71 256 MET A N 1
ATOM 2044 C CA . MET A 1 256 ? 62.709 32.569 -12.464 1.00 22.02 256 MET A CA 1
ATOM 2045 C C . MET A 1 256 ? 63.290 32.245 -13.862 1.00 25.08 256 MET A C 1
ATOM 2046 O O . MET A 1 256 ? 63.253 33.102 -14.805 1.00 20.08 256 MET A O 1
ATOM 2051 N N . ASN A 1 257 ? 63.778 31.009 -13.977 1.00 22.22 257 ASN A N 1
ATOM 2052 C CA . ASN A 1 257 ? 64.360 30.526 -15.203 1.00 25.93 257 ASN A CA 1
ATOM 2053 C C . ASN A 1 257 ? 63.385 29.974 -16.208 1.00 25.96 257 ASN A C 1
ATOM 2054 O O . ASN A 1 257 ? 63.676 30.077 -17.397 1.00 27.88 257 ASN A O 1
ATOM 2059 N N . ASN A 1 258 ? 62.255 29.395 -15.776 1.00 23.33 258 ASN A N 1
ATOM 2060 C CA . ASN A 1 258 ? 61.317 28.725 -16.706 1.00 21.95 258 ASN A CA 1
ATOM 2061 C C . ASN A 1 258 ? 59.850 29.057 -16.753 1.00 24.31 258 ASN A C 1
ATOM 2062 O O . ASN A 1 258 ? 59.128 28.362 -17.471 1.00 26.00 258 ASN A O 1
ATOM 2067 N N . ILE A 1 259 ? 59.348 29.943 -15.897 1.00 24.04 259 ILE A N 1
ATOM 2068 C CA . ILE A 1 259 ? 57.911 30.242 -15.877 1.00 22.08 259 ILE A CA 1
ATOM 2069 C C . ILE A 1 259 ? 57.739 31.746 -15.902 1.00 21.92 259 ILE A C 1
ATOM 2070 O O . ILE A 1 259 ? 58.247 32.405 -15.036 1.00 21.97 259 ILE A O 1
ATOM 2075 N N . ASP A 1 260 ? 57.067 32.249 -16.925 1.00 22.79 260 ASP A N 1
ATOM 2076 C CA . ASP A 1 260 ? 56.816 33.691 -17.171 1.00 22.02 260 ASP A CA 1
ATOM 2077 C C . ASP A 1 260 ? 55.325 33.952 -17.118 1.00 20.47 260 ASP A C 1
ATOM 2078 O O . ASP A 1 260 ? 54.518 33.012 -17.178 1.00 21.35 260 ASP A O 1
ATOM 2083 N N . PHE A 1 261 ? 54.937 35.215 -17.056 1.00 21.64 261 PHE A N 1
ATOM 2084 C CA . PHE A 1 261 ? 53.522 35.546 -16.926 1.00 21.48 261 PHE A CA 1
ATOM 2085 C C . PHE A 1 261 ? 52.689 34.863 -18.015 1.00 24.75 261 PHE A C 1
ATOM 2086 O O . PHE A 1 261 ? 51.642 34.204 -17.756 1.00 24.58 261 PHE A O 1
ATOM 2094 N N . LYS A 1 262 ? 53.194 34.898 -19.237 1.00 23.58 262 LYS A N 1
ATOM 2095 C CA . LYS A 1 262 ? 52.441 34.240 -20.335 1.00 27.15 262 LYS A CA 1
ATOM 2096 C C . LYS A 1 262 ? 52.049 32.761 -20.133 1.00 24.18 262 LYS A C 1
ATOM 2097 O O . LYS A 1 262 ? 51.014 32.328 -20.618 1.00 25.83 262 LYS A O 1
ATOM 2103 N N . ASP A 1 263 ? 52.854 31.992 -19.429 1.00 23.61 263 ASP A N 1
ATOM 2104 C CA . ASP A 1 263 ? 52.485 30.596 -18.976 1.00 23.73 263 ASP A CA 1
ATOM 2105 C C . ASP A 1 263 ? 51.307 30.501 -18.003 1.00 23.13 263 ASP A C 1
ATOM 2106 O O . ASP A 1 263 ? 50.747 29.444 -17.786 1.00 24.28 263 ASP A O 1
ATOM 2111 N N . LEU A 1 264 ? 50.986 31.607 -17.356 1.00 24.00 264 LEU A N 1
ATOM 2112 C CA . LEU A 1 264 ? 50.007 31.649 -16.274 1.00 24.06 264 LEU A CA 1
ATOM 2113 C C . LEU A 1 264 ? 48.672 32.320 -16.667 1.00 25.33 264 LEU A C 1
ATOM 2114 O O . LEU A 1 264 ? 47.760 32.275 -15.898 1.00 25.50 264 LEU A O 1
ATOM 2119 N N . LYS A 1 265 ? 48.561 32.914 -17.849 1.00 33.51 265 LYS A N 1
ATOM 2120 C CA . LYS A 1 265 ? 47.246 33.413 -18.396 1.00 40.80 265 LYS A CA 1
ATOM 2121 C C . LYS A 1 265 ? 46.490 32.244 -19.017 1.00 46.02 265 LYS A C 1
ATOM 2122 O O . LYS A 1 265 ? 47.099 31.196 -19.284 1.00 49.45 265 LYS A O 1
ATOM 2128 N N . SER A 1 266 ? 45.195 32.403 -19.304 1.00 56.32 266 SER A N 1
ATOM 2129 C CA . SER A 1 266 ? 44.485 31.388 -20.121 1.00 61.01 266 SER A CA 1
ATOM 2130 C C . SER A 1 266 ? 43.819 31.937 -21.397 1.00 61.32 266 SER A C 1
ATOM 2131 O O . SER A 1 266 ? 42.590 31.958 -21.533 1.00 71.02 266 SER A O 1
ATOM 2134 N N . ILE A 1 269 ? 39.198 35.477 -20.821 1.00 47.91 269 ILE A N 1
ATOM 2135 C CA . ILE A 1 269 ? 39.574 36.910 -20.970 1.00 54.54 269 ILE A CA 1
ATOM 2136 C C . ILE A 1 269 ? 39.605 37.718 -19.664 1.00 47.05 269 ILE A C 1
ATOM 2137 O O . ILE A 1 269 ? 40.071 38.854 -19.662 1.00 49.59 269 ILE A O 1
ATOM 2142 N N . GLU A 1 270 ? 39.048 37.172 -18.593 1.00 40.97 270 GLU A N 1
ATOM 2143 C CA . GLU A 1 270 ? 39.216 37.755 -17.268 1.00 41.08 270 GLU A CA 1
ATOM 2144 C C . GLU A 1 270 ? 40.358 37.014 -16.591 1.00 36.55 270 GLU A C 1
ATOM 2145 O O . GLU A 1 270 ? 40.195 35.868 -16.175 1.00 39.78 270 GLU A O 1
ATOM 2151 N N . ILE A 1 271 ? 41.517 37.649 -16.533 1.00 29.39 271 ILE A N 1
ATOM 2152 C CA . ILE A 1 271 ? 42.711 37.007 -16.017 1.00 27.59 271 ILE A CA 1
ATOM 2153 C C . ILE A 1 271 ? 42.876 37.288 -14.512 1.00 27.35 271 ILE A C 1
ATOM 2154 O O . ILE A 1 271 ? 43.207 38.421 -14.122 1.00 26.94 271 ILE A O 1
ATOM 2159 N N . ILE A 1 272 ? 42.646 36.229 -13.714 1.00 27.48 272 ILE A N 1
ATOM 2160 C CA . ILE A 1 272 ? 42.795 36.223 -12.228 1.00 26.99 272 ILE A CA 1
ATOM 2161 C C . ILE A 1 272 ? 43.551 34.976 -11.773 1.00 24.89 272 ILE A C 1
ATOM 2162 O O . ILE A 1 272 ? 43.647 33.973 -12.485 1.00 23.08 272 ILE A O 1
ATOM 2167 N N . ASN A 1 273 ? 44.011 35.035 -10.535 1.00 21.74 273 ASN A N 1
ATOM 2168 C CA . ASN A 1 273 ? 44.644 33.905 -9.890 1.00 21.66 273 ASN A CA 1
ATOM 2169 C C . ASN A 1 273 ? 45.778 33.313 -10.723 1.00 20.70 273 ASN A C 1
ATOM 2170 O O . ASN A 1 273 ? 45.848 32.085 -10.975 1.00 19.07 273 ASN A O 1
ATOM 2175 N N . THR A 1 274 ? 46.644 34.227 -11.107 1.00 17.51 274 THR A N 1
ATOM 2176 C CA . THR A 1 274 ? 47.843 33.880 -11.854 1.00 18.44 274 THR A CA 1
ATOM 2177 C C . THR A 1 274 ? 49.073 33.708 -10.963 1.00 19.24 274 THR A C 1
ATOM 2178 O O . THR A 1 274 ? 50.171 33.503 -11.466 1.00 21.83 274 THR A O 1
ATOM 2182 N N . HIS A 1 275 ? 48.876 33.791 -9.639 1.00 17.12 275 HIS A N 1
ATOM 2183 C CA . HIS A 1 275 ? 49.816 33.253 -8.648 1.00 16.11 275 HIS A CA 1
ATOM 2184 C C . HIS A 1 275 ? 49.942 31.696 -8.669 1.00 17.38 275 HIS A C 1
ATOM 2185 O O . HIS A 1 275 ? 49.106 30.995 -9.255 1.00 17.67 275 HIS A O 1
ATOM 2192 N N . LEU A 1 276 ? 50.970 31.183 -8.004 1.00 17.06 276 LEU A N 1
ATOM 2193 C CA . LEU A 1 276 ? 51.315 29.753 -7.987 1.00 16.23 276 LEU A CA 1
ATOM 2194 C C . LEU A 1 276 ? 51.536 29.233 -6.599 1.00 14.23 276 LEU A C 1
ATOM 2195 O O . LEU A 1 276 ? 52.418 29.759 -5.891 1.00 14.60 276 LEU A O 1
ATOM 2200 N N . ASN A 1 277 ? 50.769 28.205 -6.245 1.00 12.00 277 ASN A N 1
ATOM 2201 C CA . ASN A 1 277 ? 50.943 27.470 -5.026 1.00 12.24 277 ASN A CA 1
ATOM 2202 C C . ASN A 1 277 ? 52.224 26.672 -5.142 1.00 12.41 277 ASN A C 1
ATOM 2203 O O . ASN A 1 277 ? 52.580 26.187 -6.254 1.00 12.39 277 ASN A O 1
ATOM 2208 N N . ILE A 1 278 ? 52.948 26.615 -4.038 1.00 13.22 278 ILE A N 1
ATOM 2209 C CA . ILE A 1 278 ? 54.183 25.812 -3.942 1.00 13.16 278 ILE A CA 1
ATOM 2210 C C . ILE A 1 278 ? 54.028 24.997 -2.696 1.00 12.89 278 ILE A C 1
ATOM 2211 O O . ILE A 1 278 ? 53.710 25.539 -1.631 1.00 14.40 278 ILE A O 1
ATOM 2216 N N . GLY A 1 279 ? 54.266 23.684 -2.821 1.00 12.36 279 GLY A N 1
ATOM 2217 C CA . GLY A 1 279 ? 54.031 22.739 -1.729 1.00 11.98 279 GLY A CA 1
ATOM 2218 C C . GLY A 1 279 ? 54.268 21.316 -2.180 1.00 12.31 279 GLY A C 1
ATOM 2219 O O . GLY A 1 279 ? 54.676 21.095 -3.286 1.00 10.97 279 GLY A O 1
ATOM 2220 N N . PRO A 1 280 ? 54.037 20.356 -1.312 1.00 13.78 280 PRO A N 1
ATOM 2221 C CA . PRO A 1 280 ? 54.258 18.944 -1.676 1.00 14.14 280 PRO A CA 1
ATOM 2222 C C . PRO A 1 280 ? 53.067 18.266 -2.266 1.00 15.01 280 PRO A C 1
ATOM 2223 O O . PRO A 1 280 ? 53.173 17.086 -2.586 1.00 15.18 280 PRO A O 1
ATOM 2227 N N . HIS A 1 281 ? 51.941 18.984 -2.405 1.00 14.66 281 HIS A N 1
ATOM 2228 C CA . HIS A 1 281 ? 50.692 18.381 -2.874 1.00 16.30 281 HIS A CA 1
ATOM 2229 C C . HIS A 1 281 ? 50.347 17.158 -2.060 1.00 16.33 281 HIS A C 1
ATOM 2230 O O . HIS A 1 281 ? 50.144 16.038 -2.592 1.00 17.02 281 HIS A O 1
ATOM 2237 N N . LYS A 1 282 ? 50.330 17.375 -0.748 1.00 16.41 282 LYS A N 1
ATOM 2238 C CA . LYS A 1 282 ? 50.191 16.326 0.207 1.00 18.01 282 LYS A CA 1
ATOM 2239 C C . LYS A 1 282 ? 49.961 16.904 1.628 1.00 16.38 282 LYS A C 1
ATOM 2240 O O . LYS A 1 282 ? 50.568 17.867 1.996 1.00 13.63 282 LYS A O 1
ATOM 2246 N N . ASN A 1 283 ? 49.117 16.248 2.427 1.00 16.59 283 ASN A N 1
ATOM 2247 C CA . ASN A 1 283 ? 48.928 16.670 3.792 1.00 16.39 283 ASN A CA 1
ATOM 2248 C C . ASN A 1 283 ? 48.979 15.441 4.642 1.00 15.32 283 ASN A C 1
ATOM 2249 O O . ASN A 1 283 ? 49.100 14.375 4.096 1.00 14.93 283 ASN A O 1
ATOM 2254 N N . ILE A 1 284 ? 48.974 15.613 5.961 1.00 15.23 284 ILE A N 1
ATOM 2255 C CA . ILE A 1 284 ? 49.149 14.563 6.913 1.00 15.45 284 ILE A CA 1
ATOM 2256 C C . ILE A 1 284 ? 48.475 14.944 8.207 1.00 16.48 284 ILE A C 1
ATOM 2257 O O . ILE A 1 284 ? 48.497 16.119 8.600 1.00 17.60 284 ILE A O 1
ATOM 2262 N N . THR A 1 285 ? 47.867 13.955 8.868 1.00 17.58 285 THR A N 1
ATOM 2263 C CA . THR A 1 285 ? 47.287 14.155 10.206 1.00 15.55 285 THR A CA 1
ATOM 2264 C C . THR A 1 285 ? 48.366 14.278 11.259 1.00 17.08 285 THR A C 1
ATOM 2265 O O . THR A 1 285 ? 49.460 13.717 11.130 1.00 17.96 285 THR A O 1
ATOM 2269 N N . ILE A 1 286 ? 48.067 14.992 12.322 1.00 16.01 286 ILE A N 1
ATOM 2270 C CA . ILE A 1 286 ? 48.936 15.040 13.483 1.00 16.27 286 ILE A CA 1
ATOM 2271 C C . ILE A 1 286 ? 49.273 13.629 13.954 1.00 15.42 286 ILE A C 1
ATOM 2272 O O . ILE A 1 286 ? 50.408 13.301 14.231 1.00 14.26 286 ILE A O 1
ATOM 2277 N N . LYS A 1 287 ? 48.290 12.772 14.071 1.00 16.47 287 LYS A N 1
ATOM 2278 C CA . LYS A 1 287 ? 48.548 11.404 14.485 1.00 16.06 287 LYS A CA 1
ATOM 2279 C C . LYS A 1 287 ? 49.527 10.656 13.564 1.00 14.63 287 LYS A C 1
ATOM 2280 O O . LYS A 1 287 ? 50.474 10.009 14.021 1.00 12.91 287 LYS A O 1
ATOM 2286 N N . GLU A 1 288 ? 49.294 10.716 12.257 1.00 13.81 288 GLU A N 1
ATOM 2287 C CA . GLU A 1 288 ? 50.244 10.099 11.311 1.00 13.76 288 GLU A CA 1
ATOM 2288 C C . GLU A 1 288 ? 51.664 10.708 11.444 1.00 13.11 288 GLU A C 1
ATOM 2289 O O . GLU A 1 288 ? 52.665 9.995 11.401 1.00 10.32 288 GLU A O 1
ATOM 2295 N N . LEU A 1 289 ? 51.716 12.038 11.615 1.00 12.34 289 LEU A N 1
ATOM 2296 C CA . LEU A 1 289 ? 52.959 12.713 11.715 1.00 12.82 289 LEU A CA 1
ATOM 2297 C C . LEU A 1 289 ? 53.706 12.219 12.950 1.00 11.77 289 LEU A C 1
ATOM 2298 O O . LEU A 1 289 ? 54.900 11.931 12.901 1.00 11.03 289 LEU A O 1
ATOM 2303 N N . ALA A 1 290 ? 52.978 12.129 14.058 1.00 11.21 290 ALA A N 1
ATOM 2304 C CA . ALA A 1 290 ? 53.545 11.653 15.271 1.00 11.15 290 ALA A CA 1
ATOM 2305 C C . ALA A 1 290 ? 54.121 10.211 15.134 1.00 12.35 290 ALA A C 1
ATOM 2306 O O . ALA A 1 290 ? 55.219 9.911 15.648 1.00 11.27 290 ALA A O 1
ATOM 2308 N N . GLU A 1 291 ? 53.383 9.325 14.433 1.00 13.21 291 GLU A N 1
ATOM 2309 C CA . GLU A 1 291 ? 53.877 7.984 14.095 1.00 13.18 291 GLU A CA 1
ATOM 2310 C C . GLU A 1 291 ? 55.159 8.000 13.304 1.00 12.59 291 GLU A C 1
ATOM 2311 O O . GLU A 1 291 ? 56.082 7.265 13.594 1.00 12.42 291 GLU A O 1
ATOM 2317 N N . LEU A 1 292 ? 55.200 8.815 12.253 1.00 12.50 292 LEU A N 1
ATOM 2318 C CA . LEU A 1 292 ? 56.406 8.867 11.427 1.00 13.58 292 LEU A CA 1
ATOM 2319 C C . LEU A 1 292 ? 57.616 9.300 12.273 1.00 12.61 292 LEU A C 1
ATOM 2320 O O . LEU A 1 292 ? 58.661 8.700 12.195 1.00 12.15 292 LEU A O 1
ATOM 2325 N N . ILE A 1 293 ? 57.442 10.372 13.036 1.00 13.10 293 ILE A N 1
ATOM 2326 C CA . ILE A 1 293 ? 58.487 10.891 13.930 1.00 12.59 293 ILE A CA 1
ATOM 2327 C C . ILE A 1 293 ? 58.862 9.819 14.984 1.00 12.70 293 ILE A C 1
ATOM 2328 O O . ILE A 1 293 ? 60.051 9.604 15.252 1.00 11.00 293 ILE A O 1
ATOM 2333 N N . LYS A 1 294 ? 57.867 9.100 15.521 1.00 12.90 294 LYS A N 1
ATOM 2334 C CA . LYS A 1 294 ? 58.177 8.037 16.488 1.00 13.94 294 LYS A CA 1
ATOM 2335 C C . LYS A 1 294 ? 59.113 7.000 15.882 1.00 14.59 294 LYS A C 1
ATOM 2336 O O . LYS A 1 294 ? 60.018 6.534 16.528 1.00 14.61 294 LYS A O 1
ATOM 2342 N N . ASN A 1 295 ? 58.885 6.667 14.623 1.00 14.50 295 ASN A N 1
ATOM 2343 C CA . ASN A 1 295 ? 59.628 5.656 13.976 1.00 15.18 295 ASN A CA 1
ATOM 2344 C C . ASN A 1 295 ? 61.057 6.135 13.668 1.00 14.55 295 ASN A C 1
ATOM 2345 O O . ASN A 1 295 ? 62.015 5.408 13.826 1.00 14.81 295 ASN A O 1
ATOM 2350 N N . ILE A 1 296 ? 61.159 7.349 13.174 1.00 13.81 296 ILE A N 1
ATOM 2351 C CA . ILE A 1 296 ? 62.433 7.965 12.825 1.00 13.39 296 ILE A CA 1
ATOM 2352 C C . ILE A 1 296 ? 63.308 8.119 14.052 1.00 13.25 296 ILE A C 1
ATOM 2353 O O . ILE A 1 296 ? 64.481 7.763 14.019 1.00 14.42 296 ILE A O 1
ATOM 2358 N N . VAL A 1 297 ? 62.732 8.599 15.145 1.00 12.46 297 VAL A N 1
ATOM 2359 C CA . VAL A 1 297 ? 63.446 8.728 16.371 1.00 12.98 297 VAL A CA 1
ATOM 2360 C C . VAL A 1 297 ? 63.791 7.378 16.983 1.00 14.30 297 VAL A C 1
ATOM 2361 O O . VAL A 1 297 ? 64.879 7.256 17.630 1.00 14.77 297 VAL A O 1
ATOM 2365 N N . GLY A 1 298 ? 62.891 6.412 16.816 1.00 14.43 298 GLY A N 1
ATOM 2366 C CA . GLY A 1 298 ? 63.065 5.052 17.362 1.00 14.38 298 GLY A CA 1
ATOM 2367 C C . GLY A 1 298 ? 62.609 5.034 18.786 1.00 15.59 298 GLY A C 1
ATOM 2368 O O . GLY A 1 298 ? 63.139 4.282 19.600 1.00 17.16 298 GLY A O 1
ATOM 2369 N N . PHE A 1 299 ? 61.581 5.820 19.096 1.00 15.79 299 PHE A N 1
ATOM 2370 C CA . PHE A 1 299 ? 60.984 5.759 20.384 1.00 15.43 299 PHE A CA 1
ATOM 2371 C C . PHE A 1 299 ? 60.101 4.481 20.429 1.00 17.85 299 PHE A C 1
ATOM 2372 O O . PHE A 1 299 ? 59.297 4.252 19.541 1.00 14.65 299 PHE A O 1
ATOM 2380 N N . LYS A 1 300 ? 60.224 3.730 21.533 1.00 19.81 300 LYS A N 1
ATOM 2381 C CA . LYS A 1 300 ? 59.581 2.443 21.668 1.00 22.06 300 LYS A CA 1
ATOM 2382 C C . LYS A 1 300 ? 58.401 2.461 22.550 1.00 21.60 300 LYS A C 1
ATOM 2383 O O . LYS A 1 300 ? 57.798 1.423 22.720 1.00 26.24 300 LYS A O 1
ATOM 2389 N N . GLY A 1 301 ? 58.003 3.607 23.080 1.00 19.29 301 GLY A N 1
ATOM 2390 C CA . GLY A 1 301 ? 56.883 3.647 23.989 1.00 17.59 301 GLY A CA 1
ATOM 2391 C C . GLY A 1 301 ? 55.630 4.039 23.219 1.00 18.70 301 GLY A C 1
ATOM 2392 O O . GLY A 1 301 ? 55.513 3.862 21.978 1.00 17.49 301 GLY A O 1
ATOM 2393 N N . LYS A 1 302 ? 54.682 4.609 23.934 1.00 19.14 302 LYS A N 1
ATOM 2394 C CA . LYS A 1 302 ? 53.329 4.811 23.429 1.00 19.95 302 LYS A CA 1
ATOM 2395 C C . LYS A 1 302 ? 53.036 6.274 23.114 1.00 19.40 302 LYS A C 1
ATOM 2396 O O . LYS A 1 302 ? 53.553 7.138 23.795 1.00 18.15 302 LYS A O 1
ATOM 2402 N N . LEU A 1 303 ? 52.188 6.502 22.105 1.00 16.34 303 LEU A N 1
ATOM 2403 C CA . LEU A 1 303 ? 51.594 7.763 21.831 1.00 18.41 303 LEU A CA 1
ATOM 2404 C C . LEU A 1 303 ? 50.186 7.759 22.353 1.00 20.47 303 LEU A C 1
ATOM 2405 O O . LEU A 1 303 ? 49.438 6.798 22.121 1.00 21.77 303 LEU A O 1
ATOM 2410 N N . VAL A 1 304 ? 49.840 8.845 23.029 1.00 23.08 304 VAL A N 1
ATOM 2411 C CA . VAL A 1 304 ? 48.561 9.016 23.682 1.00 22.31 304 VAL A CA 1
ATOM 2412 C C . VAL A 1 304 ? 48.006 10.335 23.145 1.00 24.26 304 VAL A C 1
ATOM 2413 O O . VAL A 1 304 ? 48.681 11.395 23.243 1.00 21.41 304 VAL A O 1
ATOM 2417 N N . PHE A 1 305 ? 46.789 10.280 22.584 1.00 24.31 305 PHE A N 1
ATOM 2418 C CA . PHE A 1 305 ? 46.098 11.468 22.060 1.00 26.02 305 PHE A CA 1
ATOM 2419 C C . PHE A 1 305 ? 45.015 11.829 23.061 1.00 29.35 305 PHE A C 1
ATOM 2420 O O . PHE A 1 305 ? 44.058 11.086 23.201 1.00 26.69 305 PHE A O 1
ATOM 2428 N N . ASN A 1 306 ? 45.193 12.951 23.756 1.00 32.35 306 ASN A N 1
ATOM 2429 C CA . ASN A 1 306 ? 44.330 13.321 24.880 1.00 37.21 306 ASN A CA 1
ATOM 2430 C C . ASN A 1 306 ? 43.194 14.198 24.398 1.00 38.55 306 ASN A C 1
ATOM 2431 O O . ASN A 1 306 ? 43.388 15.390 24.094 1.00 31.14 306 ASN A O 1
ATOM 2436 N N . LEU A 1 307 ? 42.001 13.601 24.367 1.00 42.10 307 LEU A N 1
ATOM 2437 C CA . LEU A 1 307 ? 40.837 14.281 23.829 1.00 47.80 307 LEU A CA 1
ATOM 2438 C C . LEU A 1 307 ? 40.524 15.687 24.436 1.00 49.83 307 LEU A C 1
ATOM 2439 O O . LEU A 1 307 ? 39.729 16.407 23.853 1.00 60.33 307 LEU A O 1
ATOM 2444 N N . ASN A 1 308 ? 41.179 16.116 25.520 1.00 51.05 308 ASN A N 1
ATOM 2445 C CA . ASN A 1 308 ? 41.082 17.529 25.963 1.00 49.26 308 ASN A CA 1
ATOM 2446 C C . ASN A 1 308 ? 41.977 18.482 25.144 1.00 53.42 308 ASN A C 1
ATOM 2447 O O . ASN A 1 308 ? 43.119 18.762 25.495 1.00 55.14 308 ASN A O 1
ATOM 2452 N N . ARG A 1 309 ? 41.421 18.859 23.981 1.00 55.38 309 ARG A N 1
ATOM 2453 C CA . ARG A 1 309 ? 41.753 20.031 23.145 1.00 54.72 309 ARG A CA 1
ATOM 2454 C C . ARG A 1 309 ? 42.593 19.767 21.898 1.00 55.52 309 ARG A C 1
ATOM 2455 O O . ARG A 1 309 ? 42.335 2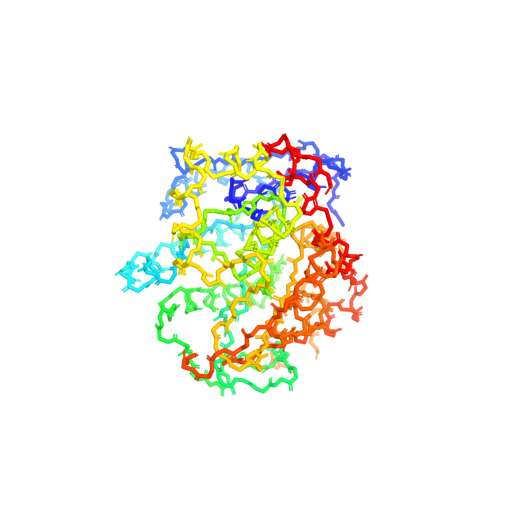0.376 20.846 1.00 57.17 309 ARG A O 1
ATOM 2463 N N . MET A 1 314 ? 41.452 22.070 12.658 1.00 51.26 314 MET A N 1
ATOM 2464 C CA . MET A 1 314 ? 41.881 22.621 11.389 1.00 51.09 314 MET A CA 1
ATOM 2465 C C . MET A 1 314 ? 42.345 21.574 10.362 1.00 47.05 314 MET A C 1
ATOM 2466 O O . MET A 1 314 ? 42.932 20.541 10.726 1.00 35.48 314 MET A O 1
ATOM 2471 N N . GLN A 1 315 ? 42.095 21.887 9.081 1.00 44.81 315 GLN A N 1
ATOM 2472 C CA . GLN A 1 315 ? 42.396 21.041 7.896 1.00 40.12 315 GLN A CA 1
ATOM 2473 C C . GLN A 1 315 ? 43.102 21.866 6.824 1.00 37.52 315 GLN A C 1
ATOM 2474 O O . GLN A 1 315 ? 42.665 22.970 6.514 1.00 31.84 315 GLN A O 1
ATOM 2480 N N . LYS A 1 316 ? 44.152 21.304 6.221 1.00 30.11 316 LYS A N 1
ATOM 2481 C CA . LYS A 1 316 ? 44.927 22.029 5.232 1.00 28.43 316 LYS A CA 1
ATOM 2482 C C . LYS A 1 316 ? 45.468 21.100 4.139 1.00 24.61 316 LYS A C 1
ATOM 2483 O O . LYS A 1 316 ? 45.968 20.022 4.458 1.00 20.66 316 LYS A O 1
ATOM 2489 N N . PHE A 1 317 ? 45.341 21.533 2.865 1.00 22.15 317 PHE A N 1
ATOM 2490 C CA . PHE A 1 317 ? 45.802 20.815 1.692 1.00 20.51 317 PHE A CA 1
ATOM 2491 C C . PHE A 1 317 ? 45.839 21.760 0.531 1.00 18.06 317 PHE A C 1
ATOM 2492 O O . PHE A 1 317 ? 44.867 22.050 -0.094 1.00 18.17 317 PHE A O 1
ATOM 2500 N N . THR A 1 318 ? 47.014 22.244 0.244 1.00 17.66 318 THR A N 1
ATOM 2501 C CA . THR A 1 318 ? 47.221 23.146 -0.845 1.00 16.30 318 THR A CA 1
ATOM 2502 C C . THR A 1 318 ? 47.400 22.374 -2.202 1.00 16.35 318 THR A C 1
ATOM 2503 O O . THR A 1 318 ? 48.233 21.487 -2.307 1.00 15.56 318 THR A O 1
ATOM 2507 N N . ASP A 1 319 ? 46.615 22.720 -3.207 1.00 16.48 319 ASP A N 1
ATOM 2508 C CA . ASP A 1 319 ? 46.673 22.056 -4.534 1.00 16.67 319 ASP A CA 1
ATOM 2509 C C . ASP A 1 319 ? 47.789 22.653 -5.318 1.00 14.98 319 ASP A C 1
ATOM 2510 O O . ASP A 1 319 ? 47.757 23.819 -5.613 1.00 14.92 319 ASP A O 1
ATOM 2515 N N . CYS A 1 320 ? 48.840 21.869 -5.583 1.00 13.73 320 CYS A N 1
ATOM 2516 C CA . CYS A 1 320 ? 49.961 22.293 -6.402 1.00 14.79 320 CYS A CA 1
ATOM 2517 C C . CYS A 1 320 ? 50.013 21.704 -7.792 1.00 15.60 320 CYS A C 1
ATOM 2518 O O . CYS A 1 320 ? 51.109 21.529 -8.366 1.00 14.43 320 CYS A O 1
ATOM 2521 N N . SER A 1 321 ? 48.854 21.347 -8.311 1.00 16.26 321 SER A N 1
ATOM 2522 C CA . SER A 1 321 ? 48.723 20.817 -9.687 1.00 18.02 321 SER A CA 1
ATOM 2523 C C . SER A 1 321 ? 49.317 21.714 -10.709 1.00 16.42 321 SER A C 1
ATOM 2524 O O . SER A 1 321 ? 49.944 21.326 -11.693 1.00 16.43 321 SER A O 1
ATOM 2527 N N . LYS A 1 322 ? 49.005 22.966 -10.543 1.00 15.69 322 LYS A N 1
ATOM 2528 C CA . LYS A 1 322 ? 49.464 23.929 -11.530 1.00 13.85 322 LYS A CA 1
ATOM 2529 C C . LYS A 1 322 ? 50.948 24.080 -11.626 1.00 13.64 322 LYS A C 1
ATOM 2530 O O . LYS A 1 322 ? 51.465 24.181 -12.733 1.00 14.16 322 LYS A O 1
ATOM 2536 N N . ILE A 1 323 ? 51.667 24.126 -10.512 1.00 13.24 323 ILE A N 1
ATOM 2537 C CA . ILE A 1 323 ? 53.153 24.167 -10.615 1.00 14.30 323 ILE A CA 1
ATOM 2538 C C . ILE A 1 323 ? 53.666 22.819 -11.217 1.00 13.45 323 ILE A C 1
ATOM 2539 O O . ILE A 1 323 ? 54.541 22.804 -12.048 1.00 13.50 323 ILE A O 1
ATOM 2544 N N . HIS A 1 324 ? 53.047 21.714 -10.885 1.00 14.17 324 HIS A N 1
ATOM 2545 C CA . HIS A 1 324 ? 53.388 20.393 -11.496 1.00 14.14 324 HIS A CA 1
ATOM 2546 C C . HIS A 1 324 ? 53.253 20.389 -13.022 1.00 15.23 324 HIS A C 1
ATOM 2547 O O . HIS A 1 324 ? 54.217 20.043 -13.754 1.00 14.07 324 HIS A O 1
ATOM 2554 N N . SER A 1 325 ? 52.134 20.930 -13.516 1.00 14.79 325 SER A N 1
ATOM 2555 C CA . SER A 1 325 ? 51.879 21.008 -14.958 1.00 14.61 325 SER A CA 1
ATOM 2556 C C . SER A 1 325 ? 52.830 21.968 -15.562 1.00 14.19 325 SER A C 1
ATOM 2557 O O . SER A 1 325 ? 52.981 22.008 -16.780 1.00 13.40 325 SER A O 1
ATOM 2560 N N . LEU A 1 326 ? 53.485 22.834 -14.773 1.00 15.40 326 LEU A N 1
ATOM 2561 C CA . LEU A 1 326 ? 54.568 23.672 -15.367 1.00 14.44 326 LEU A CA 1
ATOM 2562 C C . LEU A 1 326 ? 55.950 23.108 -15.187 1.00 13.42 326 LEU A C 1
ATOM 2563 O O . LEU A 1 326 ? 56.944 23.782 -15.466 1.00 12.07 326 LEU A O 1
ATOM 2568 N N . GLY A 1 327 ? 56.070 21.852 -14.739 1.00 13.28 327 GLY A N 1
ATOM 2569 C CA . GLY A 1 327 ? 57.405 21.199 -14.806 1.00 13.86 327 GLY A CA 1
ATOM 2570 C C . GLY A 1 327 ? 58.244 21.162 -13.524 1.00 14.93 327 GLY A C 1
ATOM 2571 O O . GLY A 1 327 ? 59.426 20.831 -13.628 1.00 14.65 327 GLY A O 1
ATOM 2572 N N . TRP A 1 328 ? 57.645 21.483 -12.340 1.00 12.41 328 TRP A N 1
ATOM 2573 C CA . TRP A 1 328 ? 58.392 21.437 -11.061 1.00 12.63 328 TRP A CA 1
ATOM 2574 C C . TRP A 1 328 ? 57.585 20.609 -10.071 1.00 12.78 328 TRP A C 1
ATOM 2575 O O . TRP A 1 328 ? 56.358 20.700 -10.016 1.00 11.95 328 TRP A O 1
ATOM 2586 N N . LYS A 1 329 ? 58.282 19.699 -9.421 1.00 14.98 329 LYS A N 1
ATOM 2587 C CA . LYS A 1 329 ? 57.775 18.949 -8.287 1.00 16.37 329 LYS A CA 1
ATOM 2588 C C . LYS A 1 329 ? 58.762 19.024 -7.143 1.00 14.79 329 LYS A C 1
ATOM 2589 O O . LYS A 1 329 ? 59.957 18.966 -7.382 1.00 16.81 329 LYS A O 1
ATOM 2595 N N . HIS A 1 330 ? 58.283 19.099 -5.883 1.00 13.63 330 HIS A N 1
ATOM 2596 C CA . HIS A 1 330 ? 59.153 19.015 -4.739 1.00 12.43 330 HIS A CA 1
ATOM 2597 C C . HIS A 1 330 ? 59.977 17.720 -4.789 1.00 12.32 330 HIS A C 1
ATOM 2598 O O . HIS A 1 330 ? 59.484 16.735 -5.240 1.00 11.72 330 HIS A O 1
ATOM 2605 N N . LYS A 1 331 ? 61.191 17.724 -4.304 1.00 12.52 331 LYS A N 1
ATOM 2606 C CA . LYS A 1 331 ? 62.016 16.531 -4.237 1.00 13.18 331 LYS A CA 1
ATOM 2607 C C . LYS A 1 331 ? 62.218 15.929 -2.860 1.00 13.08 331 LYS A C 1
ATOM 2608 O O . LYS A 1 331 ? 62.731 14.852 -2.764 1.00 14.23 331 LYS A O 1
ATOM 2614 N N . ILE A 1 332 ? 61.922 16.642 -1.763 1.00 14.37 332 ILE A N 1
ATOM 2615 C CA . ILE A 1 332 ? 62.227 16.128 -0.407 1.00 12.25 332 ILE A CA 1
ATOM 2616 C C . ILE A 1 332 ? 60.910 15.703 0.187 1.00 12.41 332 ILE A C 1
ATOM 2617 O O . ILE A 1 332 ? 60.050 16.557 0.439 1.00 12.55 332 ILE A O 1
ATOM 2622 N N . GLU A 1 333 ? 60.716 14.413 0.300 1.00 11.55 333 GLU A N 1
ATOM 2623 C CA . GLU A 1 333 ? 59.605 13.846 0.997 1.00 13.74 333 GLU A CA 1
ATOM 2624 C C . GLU A 1 333 ? 59.782 14.050 2.516 1.00 13.36 333 GLU A C 1
ATOM 2625 O O . GLU A 1 333 ? 60.923 14.154 3.032 1.00 14.33 333 GLU A O 1
ATOM 2631 N N . LEU A 1 334 ? 58.650 14.126 3.205 1.00 12.59 334 LEU A N 1
ATOM 2632 C CA . LEU A 1 334 ? 58.590 14.455 4.626 1.00 11.69 334 LEU A CA 1
ATOM 2633 C C . LEU A 1 334 ? 59.541 13.571 5.461 1.00 11.03 334 LEU A C 1
ATOM 2634 O O . LEU A 1 334 ? 60.392 14.074 6.170 1.00 11.17 334 LEU A O 1
ATOM 2639 N N . GLU A 1 335 ? 59.478 12.275 5.308 1.00 10.82 335 GLU A N 1
ATOM 2640 C CA . GLU A 1 335 ? 60.359 11.418 6.111 1.00 11.67 335 GLU A CA 1
ATOM 2641 C C . GLU A 1 335 ? 61.854 11.735 5.937 1.00 12.34 335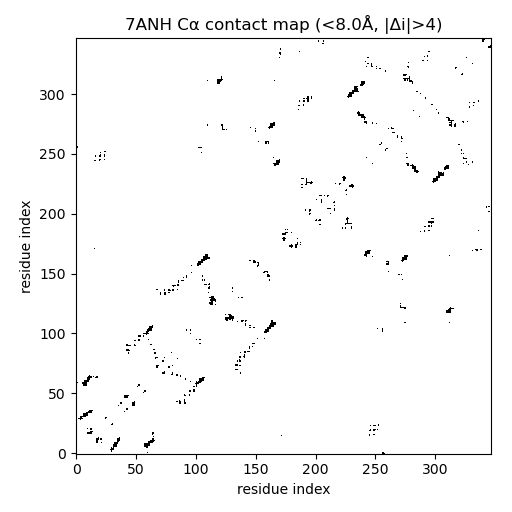 GLU A C 1
ATOM 2642 O O . GLU A 1 335 ? 62.589 11.758 6.942 1.00 11.90 335 GLU A O 1
ATOM 2648 N N . ASP A 1 336 ? 62.287 12.030 4.712 1.00 12.63 336 ASP A N 1
ATOM 2649 C CA . ASP A 1 336 ? 63.635 12.458 4.488 1.00 14.39 336 ASP A CA 1
ATOM 2650 C C . ASP A 1 336 ? 63.971 13.782 5.098 1.00 13.06 336 ASP A C 1
ATOM 2651 O O . ASP A 1 336 ? 65.058 13.914 5.679 1.00 12.11 336 ASP A O 1
ATOM 2656 N N . GLY A 1 337 ? 63.046 14.748 5.002 1.00 12.58 337 GLY A N 1
ATOM 2657 C CA . GLY A 1 337 ? 63.277 16.053 5.587 1.00 11.25 337 GLY A CA 1
ATOM 2658 C C . GLY A 1 337 ? 63.372 15.978 7.109 1.00 11.94 337 GLY A C 1
ATOM 2659 O O . GLY A 1 337 ? 64.188 16.633 7.717 1.00 10.70 337 GLY A O 1
ATOM 2660 N N . ILE A 1 338 ? 62.542 15.150 7.731 1.00 12.18 338 ILE A N 1
ATOM 2661 C CA . ILE A 1 338 ? 62.595 14.953 9.213 1.00 12.07 338 ILE A CA 1
ATOM 2662 C C . ILE A 1 338 ? 63.893 14.223 9.591 1.00 12.83 338 ILE A C 1
ATOM 2663 O O . ILE A 1 338 ? 64.523 14.583 10.582 1.00 12.19 338 ILE A O 1
ATOM 2668 N N . LYS A 1 339 ? 64.332 13.231 8.834 1.00 13.76 339 LYS A N 1
ATOM 2669 C CA . LYS A 1 339 ? 65.652 12.605 9.191 1.00 15.69 339 LYS A CA 1
ATOM 2670 C C . LYS A 1 339 ? 66.772 13.613 9.133 1.00 14.41 339 LYS A C 1
ATOM 2671 O O . LYS A 1 339 ? 67.603 13.687 10.015 1.00 12.96 339 LYS A O 1
ATOM 2677 N N . MET A 1 340 ? 66.739 14.440 8.107 1.00 14.72 340 MET A N 1
ATOM 2678 C CA . MET A 1 340 ? 67.810 15.428 7.938 1.00 17.63 340 MET A CA 1
ATOM 2679 C C . MET A 1 340 ? 67.768 16.395 9.127 1.00 15.56 340 MET A C 1
ATOM 2680 O O . MET A 1 340 ? 68.777 16.680 9.682 1.00 14.24 340 MET A O 1
ATOM 2685 N N . MET A 1 341 ? 66.607 16.852 9.523 1.00 15.48 341 MET A N 1
ATOM 2686 C CA . MET A 1 341 ? 66.453 17.785 10.661 1.00 17.38 341 MET A CA 1
ATOM 2687 C C . MET A 1 341 ? 66.945 17.145 11.955 1.00 15.00 3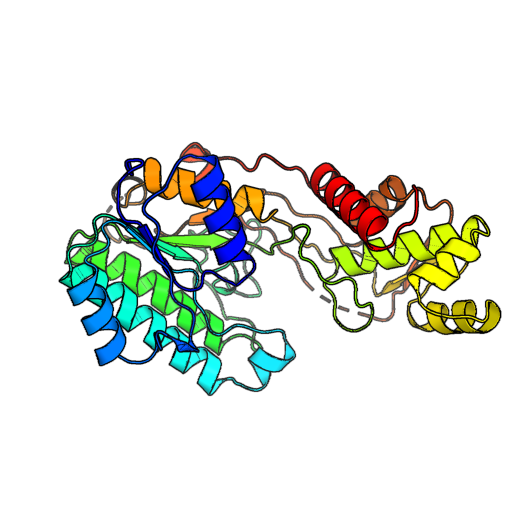41 MET A C 1
ATOM 2688 O O . MET A 1 341 ? 67.652 17.755 12.701 1.00 14.26 341 MET A O 1
ATOM 2693 N N . TYR A 1 342 ? 66.522 15.938 12.192 1.00 15.26 342 TYR A N 1
ATOM 2694 C CA . TYR A 1 342 ? 66.987 15.203 13.343 1.00 15.94 342 TYR A CA 1
ATOM 2695 C C . TYR A 1 342 ? 68.495 15.015 13.329 1.00 16.27 342 TYR A C 1
ATOM 2696 O O . TYR A 1 342 ? 69.106 15.082 14.380 1.00 14.75 342 TYR A O 1
ATOM 2705 N N . LYS A 1 343 ? 69.102 14.804 12.162 1.00 19.53 343 LYS A N 1
ATOM 2706 C CA . LYS A 1 343 ? 70.552 14.595 12.138 1.00 21.52 343 LYS A CA 1
ATOM 2707 C C . LYS A 1 343 ? 71.283 15.913 12.455 1.00 21.52 343 LYS A C 1
ATOM 2708 O O . LYS A 1 343 ? 72.248 15.900 13.224 1.00 16.27 343 LYS A O 1
ATOM 2714 N N . TRP A 1 344 ? 70.753 17.048 11.977 1.00 20.98 344 TRP A N 1
ATOM 2715 C CA . TRP A 1 344 ? 71.312 18.361 12.294 1.00 25.02 344 TRP A CA 1
ATOM 2716 C C . TRP A 1 344 ? 71.108 18.601 13.777 1.00 23.20 344 TRP A C 1
ATOM 2717 O O . TRP A 1 344 ? 71.988 19.084 14.434 1.00 17.30 344 TRP A O 1
ATOM 2728 N N . TYR A 1 345 ? 69.927 18.226 14.284 1.00 19.36 345 TYR A N 1
ATOM 2729 C CA . TYR A 1 345 ? 69.595 18.485 15.666 1.00 18.81 345 TYR A CA 1
ATOM 2730 C C . TYR A 1 345 ? 70.585 17.757 16.617 1.00 17.28 345 TYR A C 1
ATOM 2731 O O . TYR A 1 345 ? 71.141 18.390 17.536 1.00 17.31 345 TYR A O 1
ATOM 2740 N N . LEU A 1 346 ? 70.728 16.458 16.419 1.00 15.55 346 LEU A N 1
ATOM 2741 C CA . LEU A 1 346 ? 71.668 15.632 17.166 1.00 17.85 346 LEU A CA 1
ATOM 2742 C C . LEU A 1 346 ? 73.146 16.124 17.120 1.00 21.50 346 LEU A C 1
ATOM 2743 O O . LEU A 1 346 ? 73.856 16.129 18.136 1.00 22.30 346 LEU A O 1
ATOM 2748 N N . LYS A 1 347 ? 73.583 16.583 15.957 1.00 21.98 347 LYS A N 1
ATOM 2749 C CA . LYS A 1 347 ? 74.871 17.180 15.801 1.00 27.31 347 LYS A CA 1
ATOM 2750 C C . LYS A 1 347 ? 74.993 18.482 16.609 1.00 27.07 347 LYS A C 1
ATOM 2751 O O . LYS A 1 347 ? 75.993 18.682 17.284 1.00 28.06 347 LYS A O 1
ATOM 2757 N N . GLU A 1 348 ? 73.979 19.329 16.583 1.00 24.71 348 GLU A N 1
ATOM 2758 C CA . GLU A 1 348 ? 73.999 20.562 17.390 1.00 27.54 348 GLU A CA 1
ATOM 2759 C C . GLU A 1 348 ? 73.849 20.291 18.906 1.00 24.71 348 GLU A C 1
ATOM 2760 O O . GLU A 1 348 ? 74.456 20.959 19.698 1.00 26.99 348 GLU A O 1
ATOM 2766 N N . GLN A 1 349 ? 73.164 19.235 19.294 1.00 22.22 349 GLN A N 1
ATOM 2767 C CA . GLN A 1 349 ? 73.106 18.834 20.711 1.00 20.93 349 GLN A CA 1
ATOM 2768 C C . GLN A 1 349 ? 74.261 17.929 21.098 1.00 20.84 349 GLN A C 1
ATOM 2769 O O . GLN A 1 349 ? 74.424 17.635 22.282 1.00 21.83 349 GLN A O 1
ATOM 2775 N N . ASN A 1 350 ? 75.040 17.468 20.129 1.00 20.23 350 ASN A N 1
ATOM 2776 C CA . ASN A 1 350 ? 76.227 16.608 20.401 1.00 22.18 350 ASN A CA 1
ATOM 2777 C C . ASN A 1 350 ? 75.762 15.352 21.055 1.00 23.33 350 ASN A C 1
ATOM 2778 O O . ASN A 1 350 ? 76.322 14.921 22.060 1.00 25.38 350 ASN A O 1
ATOM 2783 N N . ILE A 1 351 ? 74.679 14.779 20.521 1.00 24.97 351 ILE A N 1
ATOM 2784 C CA . ILE A 1 351 ? 74.063 13.537 21.015 1.00 26.04 351 ILE A CA 1
ATOM 2785 C C . ILE A 1 351 ? 74.112 12.625 19.817 1.00 28.43 351 ILE A C 1
ATOM 2786 O O . ILE A 1 351 ? 73.956 13.084 18.704 1.00 31.66 351 ILE A O 1
ATOM 2791 N N . ARG A 1 352 ? 74.345 11.355 20.026 1.00 31.11 352 ARG A N 1
ATOM 2792 C CA . ARG A 1 352 ? 74.340 10.361 18.931 1.00 37.89 352 ARG A CA 1
ATOM 2793 C C . ARG A 1 352 ? 72.907 9.768 18.703 1.00 36.29 352 ARG A C 1
ATOM 2794 O O . ARG A 1 352 ? 72.022 9.847 19.574 1.00 27.95 352 ARG A O 1
ATOM 2802 N N . GLN A 1 353 ? 72.641 9.191 17.532 1.00 38.06 353 GLN A N 1
ATOM 2803 C CA . GLN A 1 353 ? 71.387 8.410 17.371 1.00 41.03 353 GLN A CA 1
ATOM 2804 C C . GLN A 1 353 ? 71.175 7.391 18.491 1.00 35.81 353 GLN A C 1
ATOM 2805 O O . GLN A 1 353 ? 70.074 7.361 19.069 1.00 39.10 353 GLN A O 1
#